Protein AF-A0A662N2M9-F1 (afdb_monomer_lite)

Radius of gyration: 25.88 Å; chains: 1; bounding box: 77×41×54 Å

Secondary structure (DSSP, 8-state):
-------S---EEEEHHHHT-S-HHHHHHHHTT---PPPHHHHHHHHHHHHHHTSTT-TTPEEEEEEEEE-SS-BTTB-EEEEEEEEEEEGGGTEEEEEESSSS--HHHHHHHHHHHHHHHHHHTS-EEEEEEETTSS-EEEEEE-HHHHHHHIIIIIHHHHHHHHHHHHS-GGGS-----TTTGGG-TTHHHHHHSTT-TTGGGTT--HHHHHHHHHHHHHHHHHHHHHHHHHHHHH--EEETTEEEEEEEEEEEEE-HHHHHHHHHSTTGGGGGS--HHHHHHHHHH-GGGGGGEEEEEEEEEEEEE---

pLDDT: mean 81.54, std 13.85, range [27.81, 98.62]

Structure (mmCIF, N/CA/C/O backbone):
data_AF-A0A662N2M9-F1
#
_entry.id   AF-A0A662N2M9-F1
#
loop_
_atom_site.group_PDB
_atom_site.id
_atom_site.type_symbol
_atom_site.label_atom_id
_atom_site.label_alt_id
_atom_site.label_comp_id
_atom_site.label_asym_id
_atom_site.label_entity_id
_atom_site.label_seq_id
_atom_site.pdbx_PDB_ins_code
_atom_site.Cartn_x
_atom_site.Cartn_y
_atom_site.Cartn_z
_atom_site.occupancy
_atom_site.B_iso_or_equiv
_atom_site.auth_seq_id
_atom_site.auth_comp_id
_atom_site.auth_asym_id
_atom_site.auth_atom_id
_atom_site.pdbx_PDB_model_num
ATOM 1 N N . MET A 1 1 ? -27.120 -5.830 -29.879 1.00 31.03 1 MET A N 1
ATOM 2 C CA . MET A 1 1 ? -27.957 -5.157 -28.867 1.00 31.03 1 MET A CA 1
ATOM 3 C C . MET A 1 1 ? -27.002 -4.408 -27.972 1.00 31.03 1 MET A C 1
ATOM 5 O O . MET A 1 1 ? -26.398 -5.004 -27.091 1.00 31.03 1 MET A O 1
ATOM 9 N N . ASP A 1 2 ? -26.786 -3.144 -28.312 1.00 27.81 2 ASP A N 1
ATOM 10 C CA . ASP A 1 2 ? -25.897 -2.242 -27.594 1.00 27.81 2 ASP A CA 1
ATOM 11 C C . ASP A 1 2 ? -26.565 -1.836 -26.283 1.00 27.81 2 ASP A C 1
ATOM 13 O O . ASP A 1 2 ? -27.570 -1.124 -26.278 1.00 27.81 2 ASP A O 1
ATOM 17 N N . ILE A 1 3 ? -26.031 -2.320 -25.163 1.00 28.75 3 ILE A N 1
ATOM 18 C CA . ILE A 1 3 ? -26.408 -1.818 -23.844 1.00 28.75 3 ILE A CA 1
ATOM 19 C C . ILE A 1 3 ? -25.558 -0.573 -23.602 1.00 28.75 3 ILE A C 1
ATOM 21 O O . ILE A 1 3 ? -24.451 -0.624 -23.072 1.00 28.75 3 ILE A O 1
ATOM 25 N N . LEU A 1 4 ? -26.095 0.562 -24.047 1.00 31.62 4 LEU A N 1
ATOM 26 C CA . LEU A 1 4 ? -25.722 1.883 -23.562 1.00 31.62 4 LEU A CA 1
ATOM 27 C C . LEU A 1 4 ? -26.049 1.934 -22.065 1.00 31.62 4 LEU A C 1
ATOM 29 O O . LEU A 1 4 ? -27.192 2.172 -21.679 1.00 31.62 4 LEU A O 1
ATOM 33 N N . HIS A 1 5 ? -25.058 1.683 -21.211 1.00 33.34 5 HIS A N 1
ATOM 34 C CA . HIS A 1 5 ? -25.186 2.006 -19.796 1.00 33.34 5 HIS A CA 1
ATOM 35 C C . HIS A 1 5 ? -25.191 3.526 -19.641 1.00 33.34 5 HIS A C 1
ATOM 37 O O . HIS A 1 5 ? -24.177 4.196 -19.833 1.00 33.34 5 HIS A O 1
ATOM 43 N N . SER A 1 6 ? -26.371 4.055 -19.316 1.00 31.53 6 SER A N 1
ATOM 44 C CA . SER A 1 6 ? -26.561 5.415 -18.837 1.00 31.53 6 SER A CA 1
ATOM 45 C C . SER A 1 6 ? -25.599 5.705 -17.687 1.00 31.53 6 SER A C 1
ATOM 47 O O . SER A 1 6 ? -25.604 5.012 -16.670 1.00 31.53 6 SER A O 1
ATOM 49 N N . ILE A 1 7 ? -24.800 6.753 -17.849 1.00 40.97 7 ILE A N 1
ATOM 50 C CA . ILE A 1 7 ? -24.031 7.384 -16.780 1.00 40.97 7 ILE A CA 1
ATOM 51 C C . ILE A 1 7 ? -25.044 8.197 -15.959 1.00 40.97 7 ILE A C 1
ATOM 53 O O . ILE A 1 7 ? -25.321 9.351 -16.272 1.00 40.97 7 ILE A O 1
ATOM 57 N N . GLY A 1 8 ? -25.683 7.548 -14.990 1.00 35.34 8 GLY A N 1
ATOM 58 C CA . GLY A 1 8 ? -26.557 8.162 -13.992 1.00 35.34 8 GLY A CA 1
ATOM 59 C C . GLY A 1 8 ? -26.282 7.503 -12.643 1.00 35.34 8 GLY A C 1
ATOM 60 O O . GLY A 1 8 ? -26.254 6.276 -12.582 1.00 35.34 8 GLY A O 1
ATOM 61 N N . ASP A 1 9 ? -25.999 8.322 -11.626 1.00 45.25 9 ASP A N 1
ATOM 62 C CA . ASP A 1 9 ? -25.797 7.987 -10.207 1.00 45.25 9 ASP A CA 1
ATOM 63 C C . ASP A 1 9 ? -25.083 6.650 -9.940 1.00 45.25 9 ASP A C 1
ATOM 65 O O . ASP A 1 9 ? -25.661 5.677 -9.447 1.00 45.25 9 ASP A O 1
ATOM 69 N N . ARG A 1 10 ? -23.791 6.577 -10.283 1.00 67.06 10 ARG A N 1
ATOM 70 C CA . ARG A 1 10 ? -22.991 5.362 -10.104 1.00 67.06 10 ARG A CA 1
ATOM 71 C C . ARG A 1 10 ? -22.375 5.350 -8.703 1.00 67.06 10 ARG A C 1
ATOM 73 O O . ARG A 1 10 ? -21.267 5.817 -8.483 1.00 67.06 10 ARG A O 1
ATOM 80 N N . MET A 1 11 ? -23.081 4.782 -7.728 1.00 79.44 11 MET A N 1
ATOM 81 C CA . MET A 1 11 ? -22.495 4.565 -6.401 1.00 79.44 11 MET A CA 1
ATOM 82 C C . MET A 1 11 ? -21.285 3.621 -6.501 1.00 79.44 11 MET A C 1
ATOM 84 O O . MET A 1 11 ? -21.411 2.474 -6.935 1.00 79.44 11 MET A O 1
ATOM 88 N N . ILE A 1 12 ? -20.107 4.086 -6.082 1.00 86.75 12 ILE A N 1
ATOM 89 C CA . ILE A 1 12 ? -18.875 3.290 -6.064 1.00 86.75 12 ILE A CA 1
ATOM 90 C C . ILE A 1 12 ? -18.664 2.738 -4.663 1.00 86.75 12 ILE A C 1
ATOM 92 O O . ILE A 1 12 ? -18.392 3.480 -3.720 1.00 86.75 12 ILE A O 1
ATOM 96 N N . LYS A 1 13 ? -18.748 1.413 -4.550 1.00 88.94 13 LYS A N 1
ATOM 97 C CA . LYS A 1 13 ? -18.460 0.663 -3.329 1.00 88.94 13 LYS A CA 1
ATOM 98 C C . LYS A 1 13 ? -17.003 0.199 -3.355 1.00 88.94 13 LYS A C 1
ATOM 100 O O . LYS A 1 13 ? -16.607 -0.486 -4.296 1.00 88.94 13 LYS A O 1
ATOM 105 N N . THR A 1 14 ? -16.196 0.586 -2.366 1.00 89.56 14 THR A N 1
ATOM 106 C CA . THR A 1 14 ? -14.777 0.187 -2.311 1.00 89.56 14 THR A CA 1
ATOM 107 C C . THR A 1 14 ? -14.231 0.077 -0.889 1.00 89.56 14 THR A C 1
ATOM 109 O O . THR A 1 14 ? -14.660 0.810 0.004 1.00 89.56 14 THR A O 1
ATOM 112 N N . SER A 1 15 ? -13.264 -0.817 -0.677 1.00 90.19 15 SER A N 1
ATOM 113 C CA . SER A 1 15 ? -12.562 -0.996 0.597 1.00 90.19 15 SER A CA 1
ATOM 114 C C . SER A 1 15 ? -11.119 -0.488 0.586 1.00 90.19 15 SER A C 1
ATOM 116 O O . SER A 1 15 ? -10.528 -0.239 -0.466 1.00 90.19 15 SER A O 1
ATOM 118 N N . TYR A 1 16 ? -10.526 -0.337 1.778 1.00 88.94 16 TYR A N 1
ATOM 119 C CA . TYR A 1 16 ? -9.162 0.181 1.939 1.00 88.94 16 TYR A CA 1
ATOM 120 C C . TYR A 1 16 ? -8.131 -0.553 1.081 1.00 88.94 16 TYR A C 1
ATOM 122 O O . TYR A 1 16 ? -7.330 0.077 0.393 1.00 88.94 16 TYR A O 1
ATOM 130 N N . THR A 1 17 ? -8.145 -1.883 1.112 1.00 83.44 17 THR A N 1
ATOM 131 C CA . THR A 1 17 ? -7.178 -2.731 0.401 1.00 83.44 17 THR A CA 1
ATOM 132 C C . THR A 1 17 ? -7.350 -2.666 -1.115 1.00 83.44 17 THR A C 1
ATOM 134 O O . THR A 1 17 ? -6.382 -2.866 -1.850 1.00 83.44 17 THR A O 1
ATOM 137 N N . GLU A 1 18 ? -8.553 -2.338 -1.586 1.00 85.75 18 GLU A N 1
ATOM 138 C CA . GLU A 1 18 ? -8.852 -2.146 -2.999 1.00 85.75 18 GLU A CA 1
ATOM 139 C C . GLU A 1 18 ? -8.296 -0.811 -3.474 1.00 85.75 18 GLU A C 1
ATOM 141 O O . GLU A 1 18 ? -7.307 -0.805 -4.202 1.00 85.75 18 GLU A O 1
ATOM 146 N N . PHE A 1 19 ? -8.839 0.326 -3.017 1.00 88.00 19 PHE A N 1
ATOM 147 C CA . PHE A 1 19 ? -8.495 1.632 -3.594 1.00 88.00 19 PHE A CA 1
ATOM 148 C C . PHE A 1 19 ? -7.046 2.069 -3.328 1.00 88.00 19 PHE A C 1
ATOM 150 O O . PHE A 1 19 ? -6.551 2.994 -3.981 1.00 88.00 19 PHE A O 1
ATOM 157 N N . THR A 1 20 ? -6.350 1.432 -2.380 1.00 86.88 20 THR A N 1
ATOM 158 C CA . THR A 1 20 ? -4.926 1.693 -2.116 1.00 86.88 20 THR A CA 1
ATOM 159 C C . THR A 1 20 ? -3.972 0.837 -2.949 1.00 86.88 20 THR A C 1
ATOM 161 O O . THR A 1 20 ? -2.766 1.091 -2.909 1.00 86.88 20 THR A O 1
ATOM 164 N N . SER A 1 21 ? -4.472 -0.118 -3.746 1.00 83.19 21 SER A N 1
ATOM 165 C CA . SER A 1 21 ? -3.627 -0.939 -4.619 1.00 83.19 21 SER A CA 1
ATOM 166 C C . SER A 1 21 ? -2.815 -0.075 -5.585 1.00 83.19 21 SER A C 1
ATOM 168 O O . SER A 1 21 ? -3.331 0.839 -6.234 1.00 83.19 21 SER A O 1
ATOM 170 N N . ILE A 1 22 ? -1.517 -0.352 -5.687 1.00 80.75 22 ILE A N 1
ATOM 171 C CA . ILE A 1 22 ? -0.561 0.409 -6.502 1.00 80.75 22 ILE A CA 1
ATOM 172 C C . ILE A 1 22 ? -0.714 0.060 -7.990 1.00 80.75 22 ILE A C 1
ATOM 174 O O . ILE A 1 22 ? -0.539 0.924 -8.853 1.00 80.75 22 ILE A O 1
ATOM 178 N N . CYS A 1 23 ? -1.086 -1.178 -8.312 1.00 82.19 23 CYS A N 1
ATOM 179 C CA . CYS A 1 23 ? -1.308 -1.618 -9.682 1.00 82.19 23 CYS A CA 1
ATOM 180 C C . CYS A 1 23 ? -2.671 -1.138 -10.218 1.00 82.19 23 CYS A C 1
ATOM 182 O O . CYS A 1 23 ? -3.726 -1.553 -9.745 1.00 82.19 23 CYS A O 1
ATOM 184 N N . GLU A 1 24 ? -2.659 -0.295 -11.255 1.00 84.75 24 GLU A N 1
ATOM 185 C CA . GLU A 1 24 ? -3.885 0.219 -11.895 1.00 84.75 24 GLU A CA 1
ATOM 186 C C . GLU A 1 24 ? -4.728 -0.894 -12.537 1.00 84.75 24 GLU A C 1
ATOM 188 O O . GLU A 1 24 ? -5.953 -0.856 -12.474 1.00 84.75 24 GLU A O 1
ATOM 193 N N . ARG A 1 25 ? -4.090 -1.939 -13.080 1.00 82.19 25 ARG A N 1
ATOM 194 C CA . ARG A 1 25 ? -4.805 -3.117 -13.596 1.00 82.19 25 ARG A CA 1
ATOM 195 C C . ARG A 1 25 ? -5.510 -3.895 -12.492 1.00 82.19 25 ARG A C 1
ATOM 197 O O . ARG A 1 25 ? -6.674 -4.243 -12.644 1.00 82.19 25 ARG A O 1
ATOM 204 N N . LYS A 1 26 ? -4.829 -4.124 -11.363 1.00 82.81 26 LYS A N 1
ATOM 205 C CA . LYS A 1 26 ? -5.429 -4.787 -10.198 1.00 82.81 26 LYS A CA 1
ATOM 206 C C . LYS A 1 26 ? -6.634 -3.997 -9.686 1.00 82.81 26 LYS A C 1
ATOM 208 O O . LYS A 1 26 ? -7.685 -4.596 -9.490 1.00 82.81 26 LYS A O 1
ATOM 213 N N . LEU A 1 27 ? -6.499 -2.673 -9.550 1.00 84.50 27 LEU A N 1
ATOM 214 C CA . LEU A 1 27 ? -7.608 -1.781 -9.192 1.00 84.50 27 LEU A CA 1
ATOM 215 C C . LEU A 1 27 ? -8.817 -1.971 -10.106 1.00 84.50 27 LEU A C 1
ATOM 217 O O . LEU A 1 27 ? -9.931 -2.156 -9.627 1.00 84.50 27 LEU A O 1
ATOM 221 N N . ARG A 1 28 ? -8.594 -1.942 -11.422 1.00 83.50 28 ARG A N 1
ATOM 222 C CA . ARG A 1 28 ? -9.674 -2.104 -12.391 1.00 83.50 28 ARG A CA 1
ATOM 223 C C . ARG A 1 28 ? -10.332 -3.474 -12.293 1.00 83.50 28 ARG A C 1
ATOM 225 O O . ARG A 1 28 ? -11.548 -3.539 -12.168 1.00 83.50 28 ARG A O 1
ATOM 232 N N . TYR A 1 29 ? -9.554 -4.556 -12.296 1.00 80.06 29 TYR A N 1
ATOM 233 C CA . TYR A 1 29 ? -10.130 -5.898 -12.243 1.00 80.06 29 TYR A CA 1
ATOM 234 C C . TYR A 1 29 ? -10.968 -6.136 -10.997 1.00 80.06 29 TYR A C 1
ATOM 236 O O . TYR A 1 29 ? -12.018 -6.754 -11.112 1.00 80.06 29 TYR A O 1
ATOM 244 N N . ILE A 1 30 ? -10.526 -5.657 -9.832 1.00 79.69 30 ILE A N 1
ATOM 245 C CA . ILE A 1 30 ? -11.290 -5.777 -8.584 1.00 79.69 30 ILE A CA 1
ATOM 246 C C . ILE A 1 30 ? -12.688 -5.161 -8.756 1.00 79.69 30 ILE A C 1
ATOM 248 O O . ILE A 1 30 ? -13.685 -5.774 -8.389 1.00 79.69 30 ILE A O 1
ATOM 252 N N . HIS A 1 31 ? -12.774 -3.988 -9.382 1.00 78.44 31 HIS A N 1
ATOM 253 C CA . HIS A 1 31 ? -14.033 -3.260 -9.551 1.00 78.44 31 HIS A CA 1
ATOM 254 C C . HIS A 1 31 ? -14.864 -3.671 -10.776 1.00 78.44 31 HIS A C 1
ATOM 256 O O . HIS A 1 31 ? -16.045 -3.342 -10.843 1.00 78.44 31 HIS A O 1
ATOM 262 N N . GLU A 1 32 ? -14.295 -4.424 -11.717 1.00 75.62 32 GLU A N 1
ATOM 263 C CA . GLU A 1 32 ? -15.010 -5.022 -12.855 1.00 75.62 32 GLU A CA 1
ATOM 264 C C . GLU A 1 32 ? -15.498 -6.458 -12.572 1.00 75.62 32 GLU A C 1
ATOM 266 O O . GLU A 1 32 ? -15.846 -7.194 -13.493 1.00 75.62 32 GLU A O 1
ATOM 271 N N . GLY A 1 33 ? -15.540 -6.873 -11.299 1.00 63.50 33 GLY A N 1
ATOM 272 C CA . GLY A 1 33 ? -16.037 -8.194 -10.889 1.00 63.50 33 GLY A CA 1
ATOM 273 C C . GLY A 1 33 ? -14.982 -9.303 -10.929 1.00 63.50 33 GLY A C 1
ATOM 274 O O . GLY A 1 33 ? -15.313 -10.478 -11.082 1.00 63.50 33 GLY A O 1
ATOM 275 N N . GLY A 1 34 ? -13.700 -8.948 -10.824 1.00 55.09 34 GLY A N 1
ATOM 276 C CA . GLY A 1 34 ? -12.599 -9.899 -10.738 1.00 55.09 34 GLY A CA 1
ATOM 277 C C . GLY A 1 34 ? -12.685 -10.759 -9.478 1.00 55.09 34 GLY A C 1
ATOM 278 O O . GLY A 1 34 ? -12.758 -10.242 -8.367 1.00 55.09 34 GLY A O 1
ATOM 279 N N . LEU A 1 35 ? -12.639 -12.079 -9.670 1.00 50.44 35 LEU A N 1
ATOM 280 C CA . LEU A 1 35 ? -12.542 -13.082 -8.610 1.00 50.44 35 LEU A CA 1
ATOM 281 C C . LEU A 1 35 ? -11.386 -12.769 -7.648 1.00 50.44 35 LEU A C 1
ATOM 283 O O . LEU A 1 35 ? -10.226 -12.680 -8.057 1.00 50.44 35 LEU A O 1
ATOM 287 N N . THR A 1 36 ? -11.689 -12.680 -6.357 1.00 52.34 36 THR A N 1
ATOM 288 C CA . THR A 1 36 ? -10.702 -12.816 -5.285 1.00 52.34 36 THR A CA 1
ATOM 289 C C . THR A 1 36 ? -10.281 -14.281 -5.207 1.00 52.34 36 THR A C 1
ATOM 291 O O . THR A 1 36 ? -10.959 -15.108 -4.609 1.00 52.34 36 THR A O 1
ATOM 294 N N . ILE A 1 37 ? -9.169 -14.627 -5.857 1.00 48.94 37 ILE A N 1
ATOM 295 C CA . ILE A 1 37 ? -8.541 -15.941 -5.685 1.00 48.94 37 ILE A CA 1
ATOM 296 C C . ILE A 1 37 ? -7.662 -15.872 -4.431 1.00 48.94 37 ILE A C 1
ATOM 298 O O . ILE A 1 37 ? -6.798 -15.002 -4.328 1.00 48.94 37 ILE A O 1
ATOM 302 N N . SER A 1 38 ? -7.879 -16.769 -3.472 1.00 51.50 38 SER A N 1
ATOM 303 C CA . SER A 1 38 ? -7.024 -16.884 -2.286 1.00 51.50 38 SER A CA 1
ATOM 304 C C . SER A 1 38 ? -5.747 -17.648 -2.636 1.00 51.50 38 SER A C 1
ATOM 306 O O . SER A 1 38 ? -5.813 -18.738 -3.200 1.00 51.50 38 SER A O 1
ATOM 308 N N . THR A 1 39 ? -4.578 -17.101 -2.299 1.00 57.38 39 THR A N 1
ATOM 309 C CA . THR A 1 39 ? -3.311 -17.851 -2.356 1.00 57.38 39 THR A CA 1
ATOM 310 C C . THR A 1 39 ? -3.160 -18.741 -1.114 1.00 57.38 39 THR A C 1
ATOM 312 O O . THR A 1 39 ? -3.806 -18.489 -0.099 1.00 57.38 39 THR A O 1
ATOM 315 N N . GLU A 1 40 ? -2.287 -19.755 -1.134 1.00 57.47 40 GLU A N 1
ATOM 316 C CA . GLU A 1 40 ? -2.026 -20.598 0.054 1.00 57.47 40 GLU A CA 1
ATOM 317 C C . GLU A 1 40 ? -1.613 -19.766 1.282 1.00 57.47 40 GLU A C 1
ATOM 319 O O . GLU A 1 40 ? -2.132 -19.961 2.377 1.00 57.47 40 GLU A O 1
ATOM 324 N N . ALA A 1 41 ? -0.775 -18.742 1.088 1.00 57.16 41 ALA A N 1
ATOM 325 C CA . ALA A 1 41 ? -0.399 -17.813 2.154 1.00 57.16 41 ALA A CA 1
ATOM 326 C C . ALA A 1 41 ? -1.593 -17.005 2.708 1.00 57.16 41 ALA A C 1
ATOM 328 O O . ALA A 1 41 ? -1.590 -16.631 3.882 1.00 57.16 41 ALA A O 1
ATOM 329 N N . MET A 1 42 ? -2.615 -16.728 1.886 1.00 64.06 42 MET A N 1
ATOM 330 C CA . MET A 1 42 ? -3.861 -16.110 2.355 1.00 64.06 42 MET A CA 1
ATOM 331 C C . MET A 1 42 ? -4.690 -17.092 3.184 1.00 64.06 42 MET A C 1
ATOM 333 O O . MET A 1 42 ? -5.249 -16.677 4.193 1.00 64.06 42 MET A O 1
ATOM 337 N N . LEU A 1 43 ? -4.732 -18.378 2.816 1.00 67.25 43 LEU A N 1
ATOM 338 C CA . LEU A 1 43 ? -5.432 -19.415 3.586 1.00 67.25 43 LEU A CA 1
ATOM 339 C C . LEU A 1 43 ? -4.805 -19.613 4.976 1.00 67.25 43 LEU A C 1
ATOM 341 O O . LEU A 1 43 ? -5.528 -19.622 5.971 1.00 67.25 43 LEU A O 1
ATOM 345 N N . ASP A 1 44 ? -3.472 -19.657 5.064 1.00 67.06 44 ASP A N 1
ATOM 346 C CA . ASP A 1 44 ? -2.747 -19.680 6.346 1.00 67.06 44 ASP A CA 1
ATOM 347 C C . ASP A 1 44 ? -3.030 -18.430 7.195 1.00 67.06 44 ASP A C 1
ATOM 349 O O . ASP A 1 44 ? -3.121 -18.492 8.422 1.00 67.06 44 ASP A O 1
ATOM 353 N N . GLY A 1 45 ? -3.148 -17.268 6.545 1.00 68.31 45 GLY A N 1
ATOM 354 C CA . GLY A 1 45 ? -3.585 -16.019 7.168 1.00 68.31 45 GLY A CA 1
ATOM 355 C C . GLY A 1 45 ? -4.978 -16.129 7.777 1.00 68.31 45 GLY A C 1
ATOM 356 O O . GLY A 1 45 ? -5.143 -15.825 8.954 1.00 68.31 45 GLY A O 1
ATOM 357 N N . ILE A 1 46 ? -5.946 -16.610 6.994 1.00 74.19 46 ILE A N 1
ATOM 358 C CA . ILE A 1 46 ? -7.348 -16.754 7.404 1.00 74.19 46 ILE A CA 1
ATOM 359 C C . ILE A 1 46 ? -7.467 -17.677 8.619 1.00 74.19 46 ILE A C 1
ATOM 361 O O . ILE A 1 46 ? -8.119 -17.312 9.591 1.00 74.19 46 ILE A O 1
ATOM 365 N N . LEU A 1 47 ? -6.788 -18.828 8.614 1.00 73.00 47 LEU A N 1
ATOM 366 C CA . LEU A 1 47 ? -6.815 -19.755 9.751 1.00 73.00 47 LEU A CA 1
ATOM 367 C C . LEU A 1 47 ? -6.238 -19.126 11.027 1.00 73.00 47 LEU A C 1
ATOM 369 O O . LEU A 1 47 ? -6.826 -19.255 12.099 1.00 73.00 47 LEU A O 1
ATOM 373 N N . ALA A 1 48 ? -5.109 -18.419 10.920 1.00 74.00 48 ALA A N 1
ATOM 374 C CA . ALA A 1 48 ? -4.507 -17.735 12.063 1.00 74.00 48 ALA A CA 1
ATOM 375 C C . ALA A 1 48 ? -5.407 -16.610 12.607 1.00 74.00 48 ALA A C 1
ATOM 377 O O . ALA A 1 48 ? -5.513 -16.455 13.823 1.00 74.00 48 ALA A O 1
ATOM 378 N N . HIS A 1 49 ? -6.067 -15.855 11.722 1.00 82.69 49 HIS A N 1
ATOM 379 C CA . HIS A 1 49 ? -7.034 -14.825 12.106 1.00 82.69 49 HIS A CA 1
ATOM 380 C C . HIS A 1 49 ? -8.220 -15.447 12.842 1.00 82.69 49 HIS A C 1
ATOM 382 O O . HIS A 1 49 ? -8.478 -15.057 13.976 1.00 82.69 49 HIS A O 1
ATOM 388 N N . GLN A 1 50 ? -8.855 -16.473 12.268 1.00 82.56 50 GLN A N 1
ATOM 389 C CA . GLN A 1 50 ? -10.004 -17.145 12.878 1.00 82.56 50 GLN A CA 1
ATOM 390 C C . GLN A 1 50 ? -9.672 -17.691 14.273 1.00 82.56 50 GLN A C 1
ATOM 392 O O . GLN A 1 50 ? -10.402 -17.434 15.227 1.00 82.56 50 GLN A O 1
ATOM 397 N N . LEU A 1 51 ? -8.541 -18.385 14.434 1.00 81.00 51 LEU A N 1
ATOM 398 C CA . LEU A 1 51 ? -8.129 -18.906 15.743 1.00 81.00 51 LEU A CA 1
ATOM 399 C C . LEU A 1 51 ? -7.981 -17.802 16.798 1.00 81.00 51 LEU A C 1
ATOM 401 O O . LEU A 1 51 ? -8.313 -18.013 17.962 1.00 81.00 51 LEU A O 1
ATOM 405 N N . HIS A 1 52 ? -7.479 -16.633 16.404 1.00 83.88 52 HIS A N 1
ATOM 406 C CA . HIS A 1 52 ? -7.249 -15.525 17.323 1.00 83.88 52 HIS A CA 1
ATOM 407 C C . HIS A 1 52 ? -8.527 -14.711 17.592 1.00 83.88 52 HIS A C 1
ATOM 409 O O . HIS A 1 52 ? -8.766 -14.294 18.726 1.00 83.88 52 HIS A O 1
ATOM 415 N N . GLN A 1 53 ? -9.349 -14.487 16.568 1.00 84.69 53 GLN A N 1
ATOM 416 C CA . GLN A 1 53 ? -10.619 -13.764 16.647 1.00 84.69 53 GLN A CA 1
ATOM 417 C C . GLN A 1 53 ? -11.622 -14.470 17.560 1.00 84.69 53 GLN A C 1
ATOM 419 O O . GLN A 1 53 ? -12.235 -13.831 18.405 1.00 84.69 53 GLN A O 1
ATOM 424 N N . TYR A 1 54 ? -11.738 -15.793 17.437 1.00 80.06 54 TYR A N 1
ATOM 425 C CA . TYR A 1 54 ? -12.670 -16.605 18.224 1.00 80.06 54 TYR A CA 1
ATOM 426 C C . TYR A 1 54 ? -12.045 -17.157 19.518 1.00 80.06 54 TYR A C 1
ATOM 428 O O . TYR A 1 54 ? -12.526 -18.145 20.071 1.00 80.06 54 TYR A O 1
ATOM 436 N N . SER A 1 55 ? -10.958 -16.543 19.994 1.00 80.88 55 SER A N 1
ATOM 437 C CA . SER A 1 55 ? -10.361 -16.865 21.293 1.00 80.88 55 SER A CA 1
ATOM 438 C C . SER A 1 55 ? -11.067 -16.133 22.440 1.00 80.88 55 SER A C 1
ATOM 440 O O . SER A 1 55 ? -11.710 -15.104 22.238 1.00 80.88 55 SER A O 1
ATOM 442 N N . ASP A 1 56 ? -10.864 -16.600 23.675 1.00 81.31 56 ASP A N 1
ATOM 443 C CA . ASP A 1 56 ? -11.408 -15.961 24.888 1.00 81.31 56 ASP A CA 1
ATOM 444 C C . ASP A 1 56 ? -10.795 -14.573 25.191 1.00 81.31 56 ASP A C 1
ATOM 446 O O . ASP A 1 56 ? -11.129 -13.949 26.197 1.00 81.31 56 ASP A O 1
ATOM 450 N N . LEU A 1 57 ? -9.884 -14.074 24.345 1.00 82.44 57 LEU A N 1
ATOM 451 C CA . LEU A 1 57 ? -9.224 -12.776 24.517 1.00 82.44 57 LEU A CA 1
ATOM 452 C C . LEU A 1 57 ? -10.154 -11.581 24.266 1.00 82.44 57 LEU A C 1
ATOM 454 O O . LEU A 1 57 ? -9.829 -10.474 24.693 1.00 82.44 57 LEU A O 1
ATOM 458 N N . TYR A 1 58 ? -11.284 -11.790 23.582 1.00 85.50 58 TYR A N 1
ATOM 459 C CA . TYR A 1 58 ? -12.197 -10.723 23.154 1.00 85.50 58 TYR A CA 1
ATOM 460 C C . TYR A 1 58 ? -13.666 -11.049 23.457 1.00 85.50 58 TYR A C 1
ATOM 462 O O . TYR A 1 58 ? -14.493 -11.095 22.547 1.00 85.50 58 TYR A O 1
ATOM 470 N N . PRO A 1 59 ? -14.019 -11.285 24.732 1.00 81.12 59 PRO A N 1
ATOM 471 C CA . PRO A 1 59 ? -15.348 -11.769 25.108 1.00 81.12 59 PRO A CA 1
ATOM 472 C C . PRO A 1 59 ? -16.473 -10.756 24.835 1.00 81.12 59 PRO A C 1
ATOM 474 O O . PRO A 1 59 ? -17.644 -11.126 24.817 1.00 81.12 59 PRO A O 1
ATOM 477 N N . ASP A 1 60 ? -16.126 -9.482 24.657 1.00 86.81 60 ASP A N 1
ATOM 478 C CA . ASP A 1 60 ? -17.033 -8.350 24.471 1.00 86.81 60 ASP A CA 1
ATOM 479 C C . ASP A 1 60 ? -16.954 -7.721 23.070 1.00 86.81 60 ASP A C 1
ATOM 481 O O . ASP A 1 60 ? -17.589 -6.693 22.822 1.00 86.81 60 ASP A O 1
ATOM 485 N N . ALA A 1 61 ? -16.169 -8.305 22.162 1.00 91.06 61 ALA A N 1
ATOM 486 C CA . ALA A 1 61 ? -15.934 -7.741 20.841 1.00 91.06 61 ALA A CA 1
ATOM 487 C C . ALA A 1 61 ? -16.913 -8.259 19.785 1.00 91.06 61 ALA A C 1
ATOM 489 O O . ALA A 1 61 ? -17.334 -9.415 19.796 1.00 91.06 61 ALA A O 1
ATOM 490 N N . GLU A 1 62 ? -17.190 -7.412 18.799 1.00 93.19 62 GLU A N 1
ATOM 491 C CA . GLU A 1 62 ? -17.749 -7.846 17.526 1.00 93.19 62 GLU A CA 1
ATOM 492 C C . GLU A 1 62 ? -16.606 -8.299 16.614 1.00 93.19 62 GLU A C 1
ATOM 494 O O . GLU A 1 62 ? -15.690 -7.533 16.304 1.00 93.19 62 GLU A O 1
ATOM 499 N N . ILE A 1 63 ? -16.642 -9.571 16.230 1.00 92.69 63 ILE A N 1
ATOM 500 C CA . ILE A 1 63 ? -15.662 -10.202 15.349 1.00 92.69 63 ILE A CA 1
ATOM 501 C C . ILE A 1 63 ? -16.114 -10.037 13.905 1.00 92.69 63 ILE A C 1
ATOM 503 O O . ILE A 1 63 ? -17.284 -10.270 13.607 1.00 92.69 63 ILE A O 1
ATOM 507 N N . GLU A 1 64 ? -15.182 -9.667 13.023 1.00 89.25 64 GLU A N 1
ATOM 508 C CA . GLU A 1 64 ? -15.474 -9.424 11.607 1.00 89.25 64 GLU A CA 1
ATOM 509 C C . GLU A 1 64 ? -16.632 -8.415 11.435 1.00 89.25 64 GLU A C 1
ATOM 511 O O . GLU A 1 64 ? -17.587 -8.674 10.708 1.00 89.25 64 GLU A O 1
ATOM 516 N N . ASP A 1 65 ? -16.575 -7.263 12.121 1.00 93.44 65 ASP A N 1
ATOM 517 C CA . ASP A 1 65 ? -17.646 -6.253 12.080 1.00 93.44 65 ASP A CA 1
ATOM 518 C C . ASP A 1 65 ? -17.661 -5.530 10.718 1.00 93.44 65 ASP A C 1
ATOM 520 O O . ASP A 1 65 ? -16.704 -4.809 10.385 1.00 93.44 65 ASP A O 1
ATOM 524 N N . PRO A 1 66 ? -18.713 -5.702 9.894 1.00 94.56 66 PRO A N 1
ATOM 525 C CA . PRO A 1 66 ? -18.812 -5.019 8.621 1.00 94.56 66 PRO A CA 1
ATOM 526 C C . PRO A 1 66 ? -19.234 -3.562 8.816 1.00 94.56 66 PRO A C 1
ATOM 528 O O . PRO A 1 66 ? -20.138 -3.230 9.584 1.00 94.56 66 PRO A O 1
ATOM 531 N N . PHE A 1 67 ? -18.666 -2.665 8.016 1.00 93.62 67 PHE A N 1
ATOM 532 C CA . PHE A 1 67 ? -19.148 -1.290 7.948 1.00 93.62 67 PHE A CA 1
ATOM 533 C C . PHE A 1 67 ? -19.393 -0.828 6.519 1.00 93.62 67 PHE A C 1
ATOM 535 O O . PHE A 1 67 ? -18.704 -1.211 5.574 1.00 93.62 67 PHE A O 1
ATOM 542 N N . GLU A 1 68 ? -20.349 0.089 6.408 1.00 95.25 68 GLU A N 1
ATOM 543 C CA . GLU A 1 68 ? -20.551 0.942 5.249 1.00 95.25 68 GLU A CA 1
ATOM 544 C C . GLU A 1 68 ? -20.549 2.396 5.722 1.00 95.25 68 GLU A C 1
ATOM 546 O O . GLU A 1 68 ? -21.194 2.743 6.716 1.00 95.25 68 GLU A O 1
ATOM 551 N N . PHE A 1 69 ? -19.778 3.242 5.048 1.00 95.44 69 PHE A N 1
ATOM 552 C CA . PHE A 1 69 ? -19.600 4.635 5.424 1.00 95.44 69 PHE A CA 1
ATOM 553 C C . PHE A 1 69 ? -19.583 5.532 4.181 1.00 95.44 69 PHE A C 1
ATOM 555 O O . PHE A 1 69 ? -18.645 5.452 3.379 1.00 95.44 69 PHE A O 1
ATOM 562 N N . PRO A 1 70 ? -20.599 6.394 3.995 1.00 94.56 70 PRO A N 1
ATOM 563 C CA . PRO A 1 70 ? -20.605 7.367 2.910 1.00 94.56 70 PRO A CA 1
ATOM 564 C C . PRO A 1 70 ? -19.415 8.313 3.050 1.00 94.56 70 PRO A C 1
ATOM 566 O O . PRO A 1 70 ? -19.201 8.907 4.110 1.00 94.56 70 PRO A O 1
ATOM 569 N N . PHE A 1 71 ? -18.618 8.462 1.992 1.00 94.38 71 PHE A N 1
ATOM 570 C CA . PHE A 1 71 ? -17.467 9.350 2.045 1.00 94.38 71 PHE A CA 1
ATOM 571 C C . PHE A 1 71 ? -17.945 10.805 2.236 1.00 94.38 71 PHE A C 1
ATOM 573 O O . PHE A 1 71 ? -18.758 11.289 1.450 1.00 94.38 71 PHE A O 1
ATOM 580 N N . PRO A 1 72 ? -17.453 11.536 3.256 1.00 87.94 72 PRO A N 1
ATOM 581 C CA . PRO A 1 72 ? -18.067 12.789 3.705 1.00 87.94 72 PRO A CA 1
ATOM 582 C C . PRO A 1 72 ? -17.804 13.972 2.765 1.00 87.94 72 PRO A C 1
ATOM 584 O O . PRO A 1 72 ? -18.312 15.069 2.985 1.00 87.94 72 PRO A O 1
ATOM 587 N N . GLU A 1 73 ? -16.987 13.783 1.728 1.00 86.06 73 GLU A N 1
ATOM 588 C CA . GLU A 1 73 ? -16.689 14.811 0.742 1.00 86.06 73 GLU A CA 1
ATOM 589 C C . GLU A 1 73 ? -17.071 14.368 -0.665 1.00 86.06 73 GLU A C 1
ATOM 591 O O . GLU A 1 73 ? -16.818 13.240 -1.070 1.00 86.06 73 GLU A O 1
ATOM 596 N N . LYS A 1 74 ? -17.537 15.314 -1.480 1.00 85.06 74 LYS A N 1
ATOM 597 C CA . LYS A 1 74 ? -17.754 15.079 -2.907 1.00 85.06 74 LYS A CA 1
ATOM 598 C C . LYS A 1 74 ? -16.426 14.745 -3.618 1.00 85.06 74 LYS A C 1
ATOM 600 O O . LYS A 1 74 ? -15.423 15.473 -3.487 1.00 85.06 74 LYS A O 1
ATOM 605 N N . VAL A 1 75 ? -16.413 13.648 -4.382 1.00 86.25 75 VAL A N 1
ATOM 606 C CA . VAL A 1 75 ? -15.289 13.205 -5.224 1.00 86.25 75 VAL A CA 1
ATOM 607 C C . VAL A 1 75 ? -15.765 13.153 -6.675 1.00 86.25 75 VAL A C 1
ATOM 609 O O . VAL A 1 75 ? -16.302 12.150 -7.118 1.00 86.25 75 VAL A O 1
ATOM 612 N N . LYS A 1 76 ? -15.554 14.251 -7.419 1.00 83.62 76 LYS A N 1
ATOM 613 C CA . LYS A 1 76 ? -16.227 14.487 -8.716 1.00 83.62 76 LYS A CA 1
ATOM 614 C C . LYS A 1 76 ? -17.747 14.383 -8.546 1.00 83.62 76 LYS A C 1
ATOM 616 O O . LYS A 1 76 ? -18.221 14.845 -7.522 1.00 83.62 76 LYS A O 1
ATOM 621 N N . ASP A 1 77 ? -18.483 13.827 -9.500 1.00 79.25 77 ASP A N 1
ATOM 622 C CA . ASP A 1 77 ? -19.939 13.663 -9.441 1.00 79.25 77 ASP A CA 1
ATOM 623 C C . ASP A 1 77 ? -20.368 12.272 -8.952 1.00 79.25 77 ASP A C 1
ATOM 625 O O . ASP A 1 77 ? -21.530 11.915 -9.080 1.00 79.25 77 ASP A O 1
ATOM 629 N N . GLU A 1 78 ? -19.443 11.515 -8.356 1.00 83.81 78 GLU A N 1
ATOM 630 C CA . GLU A 1 78 ? -19.693 10.155 -7.877 1.00 83.81 78 GLU A CA 1
ATOM 631 C C . GLU A 1 78 ? -19.982 10.128 -6.372 1.00 83.81 78 GLU A C 1
ATOM 633 O O . GLU A 1 78 ? -19.312 10.797 -5.571 1.00 83.81 78 GLU A O 1
ATOM 638 N N . GLU A 1 79 ? -20.939 9.288 -5.982 1.00 88.12 79 GLU A N 1
ATOM 639 C CA . GLU A 1 79 ? -21.159 8.905 -4.591 1.00 88.12 79 GLU A CA 1
ATOM 640 C C . GLU A 1 79 ? -20.252 7.723 -4.243 1.00 88.12 79 GLU A C 1
ATOM 642 O O . GLU A 1 79 ? -20.310 6.667 -4.872 1.00 88.12 79 GLU A O 1
ATOM 647 N N . ILE A 1 80 ? -19.393 7.892 -3.236 1.00 91.81 80 ILE A N 1
ATOM 648 C CA . ILE A 1 80 ? -18.463 6.842 -2.810 1.00 91.81 80 ILE A CA 1
ATOM 649 C C . ILE A 1 80 ? -18.908 6.286 -1.465 1.00 91.81 80 ILE A C 1
ATOM 651 O O . ILE A 1 80 ? -18.971 7.012 -0.470 1.00 91.81 80 ILE A O 1
ATOM 655 N N . LEU A 1 81 ? -19.140 4.978 -1.434 1.00 93.62 81 LEU A N 1
ATOM 656 C CA . LEU A 1 81 ? -19.417 4.210 -0.233 1.00 93.62 81 LEU A CA 1
ATOM 657 C C . LEU A 1 81 ? -18.164 3.425 0.162 1.00 93.62 81 LEU A C 1
ATOM 659 O O . LEU A 1 81 ? -17.747 2.489 -0.526 1.00 93.62 81 LEU A O 1
ATOM 663 N N . LEU A 1 82 ? -17.550 3.819 1.276 1.00 94.62 82 LEU A N 1
ATOM 664 C CA . LEU A 1 82 ? -16.426 3.092 1.849 1.00 94.62 82 LEU A CA 1
ATOM 665 C C . LEU A 1 82 ? -16.939 1.887 2.619 1.00 94.62 82 LEU A C 1
ATOM 667 O O . LEU A 1 82 ? -17.808 2.032 3.477 1.00 94.62 82 LEU A O 1
ATOM 671 N N . VAL A 1 83 ? -16.367 0.720 2.349 1.00 93.38 83 VAL A N 1
ATOM 672 C CA . VAL A 1 83 ? -16.717 -0.515 3.049 1.00 93.38 83 VAL A CA 1
ATOM 673 C C . VAL A 1 83 ? -15.506 -1.236 3.597 1.00 93.38 83 VAL A C 1
ATOM 675 O O . VAL A 1 83 ? -14.374 -1.029 3.160 1.00 93.38 83 VAL A O 1
ATOM 678 N N . GLY A 1 84 ? -15.741 -2.101 4.566 1.00 91.25 84 GLY A N 1
ATOM 679 C CA . GLY A 1 84 ? -14.703 -2.952 5.109 1.00 91.25 84 GLY A CA 1
ATOM 680 C C . GLY A 1 84 ? -15.251 -3.911 6.143 1.00 91.25 84 GLY A C 1
ATOM 681 O O . GLY A 1 84 ? -16.429 -3.864 6.494 1.00 91.25 84 GLY A O 1
ATOM 682 N N . LEU A 1 85 ? -14.352 -4.769 6.598 1.00 92.62 85 LEU A N 1
ATOM 683 C CA . LEU A 1 85 ? 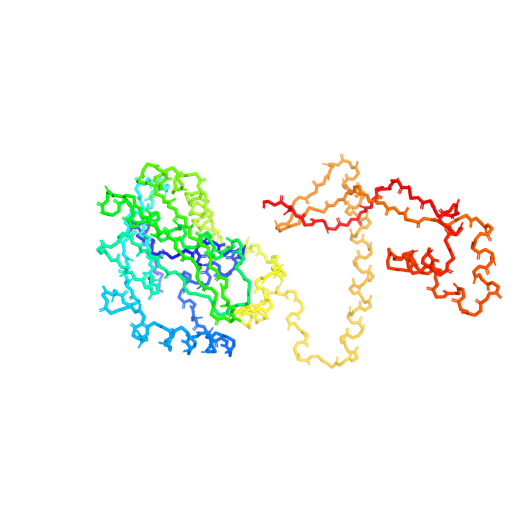-14.562 -5.748 7.645 1.00 92.62 85 LEU A CA 1
ATOM 684 C C . LEU A 1 85 ? -13.469 -5.493 8.680 1.00 92.62 85 LEU A C 1
ATOM 686 O O . LEU A 1 85 ? -12.293 -5.491 8.316 1.00 92.62 85 LEU A O 1
ATOM 690 N N . ILE A 1 86 ? -13.851 -5.172 9.910 1.00 94.50 86 ILE A N 1
ATOM 691 C CA . ILE A 1 86 ? -12.911 -4.948 11.010 1.00 94.50 86 ILE A CA 1
ATOM 692 C C . ILE A 1 86 ? -12.697 -6.294 11.694 1.00 94.50 86 ILE A C 1
ATOM 694 O O . ILE A 1 86 ? -13.674 -6.905 12.115 1.00 94.50 86 ILE A O 1
ATOM 698 N N . ASP A 1 87 ? -11.449 -6.751 11.825 1.00 93.75 87 ASP A N 1
ATOM 699 C CA . ASP A 1 87 ? -11.175 -8.076 12.397 1.00 93.75 87 ASP A CA 1
ATOM 700 C C . ASP A 1 87 ? -11.787 -8.234 13.799 1.00 93.75 87 ASP A C 1
ATOM 702 O O . ASP A 1 87 ? -12.417 -9.257 14.075 1.00 93.75 87 ASP A O 1
ATOM 706 N N . ILE A 1 88 ? -11.602 -7.231 14.666 1.00 96.12 88 ILE A N 1
ATOM 707 C CA . ILE A 1 88 ? -12.138 -7.184 16.032 1.00 96.12 88 ILE A CA 1
ATOM 708 C C . ILE A 1 88 ? -12.523 -5.741 16.373 1.00 96.12 88 ILE A C 1
ATOM 710 O O . ILE A 1 88 ? -11.697 -4.827 16.283 1.00 96.12 88 ILE A O 1
ATOM 714 N N . HIS A 1 89 ? -13.756 -5.535 16.823 1.00 97.00 89 HIS A N 1
ATOM 715 C CA . HIS A 1 89 ? -14.282 -4.231 17.204 1.00 97.00 89 HIS A CA 1
ATOM 716 C C . HIS A 1 89 ? -14.846 -4.247 18.628 1.00 97.00 89 HIS A C 1
ATOM 718 O O . HIS A 1 89 ? -15.859 -4.882 18.916 1.00 97.00 89 HIS A O 1
ATOM 724 N N . ARG A 1 90 ? -14.210 -3.499 19.532 1.00 95.31 90 ARG A N 1
ATOM 725 C CA . ARG A 1 90 ? -14.610 -3.361 20.937 1.00 95.31 90 ARG A CA 1
ATOM 726 C C . ARG A 1 90 ? -15.310 -2.021 21.126 1.00 95.31 90 ARG A C 1
ATOM 728 O O . ARG A 1 90 ? -14.713 -1.046 21.576 1.00 95.31 90 ARG A O 1
ATOM 735 N N . LYS A 1 91 ? -16.593 -1.971 20.750 1.00 92.62 91 LYS A N 1
ATOM 736 C CA . LYS A 1 91 ? -17.407 -0.738 20.734 1.00 92.62 91 LYS A CA 1
ATOM 737 C C . LYS A 1 91 ? -17.404 0.009 22.067 1.00 92.62 91 LYS A C 1
ATOM 739 O O . LYS A 1 91 ? -17.291 1.228 22.076 1.00 92.62 91 LYS A O 1
ATOM 744 N N . ASN A 1 92 ? -17.487 -0.721 23.180 1.00 91.88 92 ASN A N 1
ATOM 745 C CA . ASN A 1 92 ? -17.510 -0.134 24.524 1.00 91.88 92 ASN A CA 1
ATOM 746 C C . ASN A 1 92 ? -16.187 0.533 24.919 1.00 91.88 92 ASN A C 1
ATOM 748 O O . ASN A 1 92 ? -16.177 1.382 25.805 1.00 91.88 92 ASN A O 1
ATOM 752 N N . GLU A 1 93 ? -15.084 0.149 24.279 1.00 94.38 93 GLU A N 1
ATOM 753 C CA . GLU A 1 93 ? -13.757 0.716 24.529 1.00 94.38 93 GLU A CA 1
ATOM 754 C C . GLU A 1 93 ? -13.304 1.672 23.421 1.00 94.38 93 GLU A C 1
ATOM 756 O O . GLU A 1 93 ? -12.170 2.148 23.445 1.00 94.38 93 GLU A O 1
ATOM 761 N N . ALA A 1 94 ? -14.185 1.953 22.454 1.00 96.88 94 ALA A N 1
ATOM 762 C CA . ALA A 1 94 ? -13.873 2.723 21.259 1.00 96.88 94 ALA A CA 1
ATOM 763 C C . ALA A 1 94 ? -12.574 2.233 20.586 1.00 96.88 94 ALA A C 1
ATOM 765 O O . ALA A 1 94 ? -11.688 3.021 20.247 1.00 96.88 94 ALA A O 1
ATOM 766 N N . GLU A 1 95 ? -12.435 0.913 20.424 1.00 97.62 95 GLU A N 1
ATOM 767 C CA . GLU A 1 95 ? -11.227 0.286 19.888 1.00 97.62 95 GLU A CA 1
ATOM 768 C C . GLU A 1 95 ? -11.533 -0.604 18.680 1.00 97.62 95 GLU A C 1
ATOM 770 O O . GLU A 1 95 ? -12.434 -1.443 18.705 1.00 97.62 95 GLU A O 1
ATOM 775 N N . VAL A 1 96 ? -10.717 -0.466 17.635 1.00 97.69 96 VAL A N 1
ATOM 776 C CA . VAL A 1 96 ? -10.619 -1.435 16.539 1.00 97.69 96 VAL A CA 1
ATOM 777 C C . VAL A 1 96 ? -9.247 -2.093 16.548 1.00 97.69 96 VAL A C 1
ATOM 779 O O . VAL A 1 96 ? -8.228 -1.420 16.708 1.00 97.69 96 VAL A O 1
ATOM 782 N N . ILE A 1 97 ? -9.207 -3.403 16.329 1.00 97.06 97 ILE A N 1
ATOM 783 C CA . ILE A 1 97 ? -7.967 -4.175 16.276 1.00 97.06 97 ILE A CA 1
ATOM 784 C C . ILE A 1 97 ? -7.888 -4.867 14.919 1.00 97.06 97 ILE A C 1
ATOM 786 O O . ILE A 1 97 ? -8.764 -5.646 14.557 1.00 97.06 97 ILE A O 1
ATOM 790 N N . GLU A 1 98 ? -6.816 -4.581 14.187 1.00 96.88 98 GLU A N 1
ATOM 791 C CA . GLU A 1 98 ? -6.442 -5.247 12.944 1.00 96.88 98 GLU A CA 1
ATOM 792 C C . GLU A 1 98 ? -5.417 -6.340 13.246 1.00 96.88 98 GLU A C 1
ATOM 794 O O . GLU A 1 98 ? -4.330 -6.069 13.772 1.00 96.88 98 GLU A O 1
ATOM 799 N N . LEU A 1 99 ? -5.723 -7.576 12.870 1.00 94.00 99 LEU A N 1
ATOM 800 C CA . LEU A 1 99 ? -4.799 -8.689 13.005 1.00 94.00 99 LEU A CA 1
ATOM 801 C C . LEU A 1 99 ? -3.950 -8.812 11.740 1.00 94.00 99 LEU A C 1
ATOM 803 O O . LEU A 1 99 ? -4.380 -8.517 10.625 1.00 94.00 99 LEU A O 1
ATOM 807 N N . LYS A 1 100 ? -2.694 -9.233 11.896 1.00 90.94 100 LYS A N 1
ATOM 808 C CA . LYS A 1 100 ? -1.804 -9.521 10.768 1.00 90.94 100 LYS A CA 1
ATOM 809 C C . LYS A 1 100 ? -0.999 -10.780 11.025 1.00 90.94 100 LYS A C 1
ATOM 811 O O . LYS A 1 100 ? -0.197 -10.827 11.953 1.00 90.94 100 LYS A O 1
ATOM 816 N N . ASN A 1 101 ? -1.112 -11.771 10.142 1.00 86.56 101 ASN A N 1
ATOM 817 C CA . ASN A 1 101 ? -0.284 -12.982 10.180 1.00 86.56 101 ASN A CA 1
ATOM 818 C C . ASN A 1 101 ? 1.173 -12.733 9.718 1.00 86.56 101 ASN A C 1
ATOM 820 O O . ASN A 1 101 ? 1.622 -13.257 8.700 1.00 86.56 101 ASN A O 1
ATOM 824 N N . VAL A 1 102 ? 1.914 -11.894 10.447 1.00 82.69 102 VAL A N 1
ATOM 825 C CA . VAL A 1 102 ? 3.283 -11.447 10.130 1.00 82.69 102 VAL A CA 1
ATOM 826 C C . VAL A 1 102 ? 4.160 -11.441 11.382 1.00 82.69 102 VAL A C 1
ATOM 828 O O . VAL A 1 102 ? 3.644 -11.446 12.493 1.00 82.69 102 VAL A O 1
ATOM 831 N N . TYR A 1 103 ? 5.485 -11.410 11.204 1.00 79.81 103 TYR A N 1
ATOM 832 C CA . TYR A 1 103 ? 6.436 -11.214 12.311 1.00 79.81 103 TYR A CA 1
ATOM 833 C C . TYR A 1 103 ? 6.632 -9.741 12.684 1.00 79.81 103 TYR A C 1
ATOM 835 O O . TYR A 1 103 ? 6.953 -9.457 13.834 1.00 79.81 103 TYR A O 1
ATOM 843 N N . HIS A 1 104 ? 6.444 -8.829 11.721 1.00 88.12 104 HIS A N 1
ATOM 844 C CA . HIS A 1 104 ? 6.681 -7.395 11.892 1.00 88.12 104 HIS A CA 1
ATOM 845 C C . HIS A 1 104 ? 5.550 -6.546 11.328 1.00 88.12 104 HIS A C 1
ATOM 847 O O . HIS A 1 104 ? 5.053 -6.809 10.223 1.00 88.12 104 HIS A O 1
ATOM 853 N N . ILE A 1 105 ? 5.175 -5.493 12.052 1.00 87.12 105 ILE A N 1
ATOM 854 C CA . ILE A 1 105 ? 4.117 -4.580 11.638 1.00 87.12 105 ILE A CA 1
ATOM 855 C C . ILE A 1 105 ? 4.688 -3.566 10.641 1.00 87.12 105 ILE A C 1
ATOM 857 O O . ILE A 1 105 ? 5.456 -2.665 10.966 1.00 87.12 105 ILE A O 1
ATOM 861 N N . GLY A 1 106 ? 4.291 -3.705 9.375 1.00 86.25 106 GLY A N 1
ATOM 862 C CA . GLY A 1 106 ? 4.626 -2.750 8.324 1.00 86.25 106 GLY A CA 1
ATOM 863 C C . GLY A 1 106 ? 3.730 -1.507 8.330 1.00 86.25 106 GL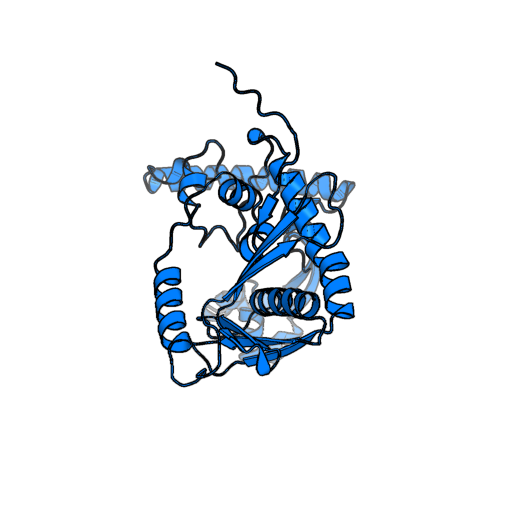Y A C 1
ATOM 864 O O . GLY A 1 106 ? 2.583 -1.532 8.777 1.00 86.25 106 GLY A O 1
ATOM 865 N N . LEU A 1 107 ? 4.218 -0.424 7.713 1.00 87.81 107 LEU A N 1
ATOM 866 C CA . LEU A 1 107 ? 3.473 0.835 7.564 1.00 87.81 107 LEU A CA 1
ATOM 867 C C . LEU A 1 107 ? 2.101 0.661 6.891 1.00 87.81 107 LEU A C 1
ATOM 869 O O . LEU A 1 107 ? 1.172 1.400 7.203 1.00 87.81 107 LEU A O 1
ATOM 873 N N . SER A 1 108 ? 1.955 -0.282 5.955 1.00 86.12 108 SER A N 1
ATOM 874 C CA . SER A 1 108 ? 0.669 -0.574 5.306 1.00 86.12 108 SER A CA 1
ATOM 875 C C . SER A 1 108 ? -0.376 -1.099 6.291 1.00 86.12 108 SER A C 1
ATOM 877 O O . SER A 1 108 ? -1.539 -0.729 6.173 1.00 86.12 108 SER A 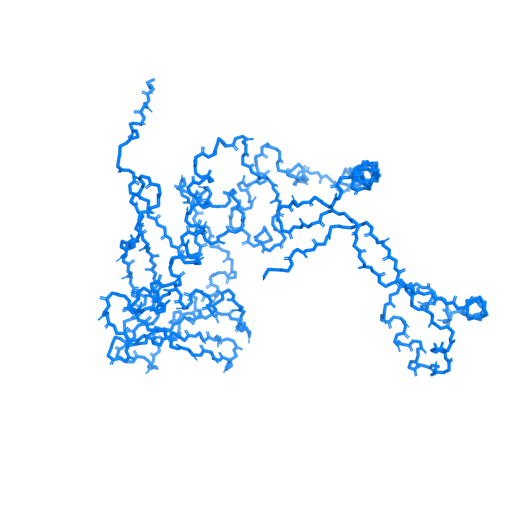O 1
ATOM 879 N N . HIS A 1 109 ? 0.033 -1.900 7.280 1.00 90.94 109 HIS A N 1
ATOM 880 C CA . HIS A 1 109 ? -0.868 -2.436 8.301 1.00 90.94 109 HIS A CA 1
ATOM 881 C C . HIS A 1 109 ? -1.381 -1.317 9.211 1.00 90.94 109 HIS A C 1
ATOM 883 O O . HIS A 1 109 ? -2.585 -1.188 9.411 1.00 90.94 109 HIS A O 1
ATOM 889 N N . ILE A 1 110 ? -0.477 -0.438 9.662 1.00 95.12 110 ILE A N 1
ATOM 890 C CA . ILE A 1 110 ? -0.823 0.730 10.486 1.00 95.12 110 ILE A CA 1
ATOM 891 C C . ILE A 1 110 ? -1.795 1.641 9.738 1.00 95.12 110 ILE A C 1
ATOM 893 O O . ILE A 1 110 ? -2.766 2.128 10.310 1.00 95.12 110 ILE A O 1
ATOM 897 N N . LYS A 1 111 ? -1.563 1.875 8.440 1.00 95.06 111 LYS A N 1
ATOM 898 C CA . LYS A 1 111 ? -2.452 2.730 7.646 1.00 95.06 111 LYS A CA 1
ATOM 899 C C . LYS A 1 111 ? -3.847 2.118 7.457 1.00 95.06 111 LYS A C 1
ATOM 901 O O . LYS A 1 111 ? -4.805 2.886 7.434 1.00 95.06 111 LYS A O 1
ATOM 906 N N . GLN A 1 112 ? -3.965 0.793 7.345 1.00 94.88 112 GLN A N 1
ATOM 907 C CA . GLN A 1 112 ? -5.258 0.103 7.279 1.00 94.88 112 GLN A CA 1
ATOM 908 C C . GLN A 1 112 ? -6.013 0.203 8.613 1.00 94.88 112 GLN A C 1
ATOM 910 O O . GLN A 1 112 ? -7.156 0.652 8.623 1.00 94.88 112 GLN A O 1
ATOM 915 N N . ALA A 1 113 ? -5.359 -0.092 9.742 1.00 97.12 113 ALA A N 1
ATOM 916 C CA . ALA A 1 113 ? -5.974 0.057 11.064 1.00 97.12 113 ALA A CA 1
ATOM 917 C C . ALA A 1 113 ? -6.375 1.511 11.350 1.00 97.12 113 ALA A C 1
ATOM 919 O O . ALA A 1 113 ? -7.495 1.777 11.779 1.00 97.12 113 ALA A O 1
ATOM 920 N N . ARG A 1 114 ? -5.510 2.479 11.010 1.00 98.12 114 ARG A N 1
ATOM 921 C CA . ARG A 1 114 ? -5.827 3.911 11.115 1.00 98.12 114 ARG A CA 1
ATOM 922 C C . ARG A 1 114 ? -7.050 4.289 10.291 1.00 98.12 114 ARG A C 1
ATOM 924 O O . ARG A 1 114 ? -7.818 5.145 10.716 1.00 98.12 114 ARG A O 1
ATOM 931 N N . PHE A 1 115 ? -7.220 3.698 9.110 1.00 98.00 115 PHE A N 1
ATOM 932 C CA . PHE A 1 115 ? -8.411 3.921 8.303 1.00 98.00 115 PHE A CA 1
ATOM 933 C C . PHE A 1 115 ? -9.665 3.408 9.013 1.00 98.00 115 PHE A C 1
ATOM 935 O O . PHE A 1 115 ? -10.617 4.171 9.128 1.00 98.00 115 PHE A O 1
ATOM 942 N N . TYR A 1 116 ? -9.655 2.191 9.559 1.00 97.94 116 TYR A N 1
ATOM 943 C CA . TYR A 1 116 ? -10.790 1.678 10.334 1.00 97.94 116 TYR A CA 1
ATOM 944 C C . TYR A 1 116 ? -11.086 2.536 11.567 1.00 97.94 116 TYR A C 1
ATOM 946 O O . TYR A 1 116 ? -12.232 2.947 11.753 1.00 97.94 116 TYR A O 1
ATOM 954 N N . GLY A 1 117 ? -10.055 2.923 12.325 1.00 97.94 117 GLY A N 1
ATOM 955 C CA . GLY A 1 117 ? -10.195 3.846 13.452 1.00 97.94 117 GLY A CA 1
ATOM 956 C C . GLY A 1 117 ? -10.772 5.198 13.031 1.00 97.94 117 GLY A C 1
ATOM 957 O O . GLY A 1 117 ? -11.655 5.722 13.697 1.00 97.94 117 GLY A O 1
ATOM 958 N N . ALA A 1 118 ? -10.351 5.742 11.883 1.00 98.25 118 ALA A N 1
ATOM 959 C CA . ALA A 1 118 ? -10.888 6.993 11.350 1.00 98.25 118 ALA A CA 1
ATOM 960 C C . ALA A 1 118 ? -12.379 6.883 10.988 1.00 98.25 118 ALA A C 1
ATOM 962 O O . ALA A 1 118 ? -13.148 7.804 11.263 1.00 98.25 118 ALA A O 1
ATOM 963 N N . ILE A 1 119 ? -12.796 5.773 10.370 1.00 97.94 119 ILE A N 1
ATOM 964 C CA . ILE A 1 119 ? -14.203 5.551 10.017 1.00 97.94 119 ILE A CA 1
ATOM 965 C C . ILE A 1 119 ? -15.052 5.410 11.283 1.00 97.94 119 ILE A C 1
ATOM 967 O O . ILE A 1 119 ? -16.100 6.049 11.376 1.00 97.94 119 ILE A O 1
ATOM 971 N N . MET A 1 120 ? -14.594 4.640 12.274 1.00 98.06 120 MET A N 1
ATOM 972 C CA . MET A 1 120 ? -15.321 4.482 13.537 1.00 98.06 120 MET A CA 1
ATOM 973 C C . MET A 1 120 ? -15.379 5.789 14.339 1.00 98.06 120 MET A C 1
ATOM 975 O O . MET A 1 120 ? -16.465 6.168 14.774 1.00 98.06 120 MET A O 1
ATOM 979 N N . ALA A 1 121 ? -14.276 6.544 14.427 1.00 98.00 121 ALA A N 1
ATOM 980 C CA . ALA A 1 121 ? -14.245 7.847 15.096 1.00 98.00 121 ALA A CA 1
ATOM 981 C C . ALA A 1 121 ? -15.295 8.817 14.530 1.00 98.00 121 ALA A C 1
ATOM 983 O O . ALA A 1 121 ? -15.987 9.516 15.267 1.00 98.00 121 ALA A O 1
ATOM 984 N N . LEU A 1 122 ? -15.460 8.842 13.203 1.00 97.44 122 LEU A N 1
ATOM 985 C CA . LEU A 1 122 ? -16.469 9.678 12.548 1.00 97.44 122 LEU A CA 1
ATOM 986 C C . LEU A 1 122 ? -17.891 9.134 12.715 1.00 97.44 122 LEU A C 1
ATOM 988 O O . LEU A 1 122 ? -18.822 9.918 12.905 1.00 97.44 122 LEU A O 1
ATOM 992 N N . LYS A 1 123 ? -18.066 7.809 12.638 1.00 96.31 123 LYS A N 1
ATOM 993 C CA . LYS A 1 123 ? -19.366 7.137 12.772 1.00 96.31 123 LYS A CA 1
ATOM 994 C C . LYS A 1 123 ? -19.961 7.338 14.167 1.00 96.31 123 LYS A C 1
ATOM 996 O O . LYS A 1 123 ? -21.136 7.682 14.268 1.00 96.31 123 LYS A O 1
ATOM 1001 N N . TYR A 1 124 ? -19.151 7.173 15.212 1.00 96.50 124 TYR A N 1
ATOM 1002 C CA . TYR A 1 124 ? -19.581 7.290 16.610 1.00 96.50 124 TYR A CA 1
ATOM 1003 C C . TYR A 1 124 ? -19.344 8.677 17.218 1.00 96.50 124 TYR A C 1
ATOM 1005 O O . TYR A 1 124 ? -19.904 8.988 18.264 1.00 96.50 124 TYR A O 1
ATOM 1013 N N . ARG A 1 125 ? -18.613 9.556 16.515 1.00 96.25 125 ARG A N 1
ATOM 1014 C CA . ARG A 1 125 ? -18.297 10.932 16.941 1.00 96.25 125 ARG A CA 1
ATOM 1015 C C . ARG A 1 125 ? -17.511 10.991 18.252 1.00 96.25 125 ARG A C 1
ATOM 1017 O O . ARG A 1 125 ? -17.718 11.885 19.068 1.00 96.25 125 ARG A O 1
ATOM 1024 N N . GLU A 1 126 ? -16.576 10.068 18.415 1.00 97.81 126 GLU A N 1
ATOM 1025 C CA . GLU A 1 126 ? -15.673 9.988 19.561 1.00 97.81 126 GLU A CA 1
ATOM 1026 C C . GLU A 1 126 ? -14.265 9.582 19.113 1.00 97.81 126 GLU A C 1
ATOM 1028 O O . GLU A 1 126 ? -14.058 9.186 17.965 1.00 97.81 126 GLU A O 1
ATOM 1033 N N . ALA A 1 127 ? -13.272 9.730 19.988 1.00 98.12 127 ALA A N 1
ATOM 1034 C CA . ALA A 1 127 ? -11.918 9.296 19.669 1.00 98.12 127 ALA A CA 1
ATOM 1035 C C . ALA A 1 127 ? -11.849 7.766 19.665 1.00 98.12 127 ALA A C 1
ATOM 1037 O O . ALA A 1 127 ? -12.313 7.137 20.609 1.00 98.12 127 ALA A O 1
ATOM 1038 N N . TYR A 1 128 ? -11.237 7.185 18.632 1.00 98.38 128 TYR A N 1
ATOM 1039 C CA . TYR A 1 128 ? -11.073 5.736 18.518 1.00 98.38 128 TYR A CA 1
ATOM 1040 C C . TYR A 1 128 ? -9.605 5.337 18.610 1.00 98.38 128 TYR A C 1
ATOM 1042 O O . TYR A 1 128 ? -8.739 5.940 17.966 1.00 98.38 128 TYR A O 1
ATOM 1050 N N . THR A 1 129 ? -9.338 4.287 19.374 1.00 98.56 129 THR A N 1
ATOM 1051 C CA . THR A 1 129 ? -8.066 3.570 19.351 1.00 98.56 129 THR A CA 1
ATOM 1052 C C . THR A 1 129 ? -8.068 2.612 18.165 1.00 98.56 129 THR A C 1
ATOM 1054 O O . THR A 1 129 ? -9.036 1.894 17.925 1.00 98.56 129 THR A O 1
ATOM 1057 N N . TYR A 1 130 ? -6.987 2.615 17.395 1.00 98.38 130 TYR A N 1
ATOM 1058 C CA . TYR A 1 130 ? -6.725 1.607 16.383 1.00 98.38 130 TYR A CA 1
ATOM 1059 C C . TYR A 1 130 ? -5.431 0.881 16.721 1.00 98.38 130 TYR A C 1
ATOM 1061 O O . TYR A 1 130 ? -4.374 1.495 16.899 1.00 98.38 130 TYR A O 1
ATOM 1069 N N . THR A 1 131 ? -5.536 -0.436 16.773 1.00 97.88 131 THR A N 1
ATOM 1070 C CA . THR A 1 131 ? -4.469 -1.335 17.191 1.00 97.88 131 THR A CA 1
ATOM 1071 C C . THR A 1 131 ? -4.133 -2.270 16.038 1.00 97.88 131 THR A C 1
ATOM 1073 O O . THR A 1 131 ? -5.022 -2.769 15.352 1.00 97.88 131 THR A O 1
ATOM 1076 N N . VAL A 1 132 ? -2.848 -2.518 15.798 1.00 97.56 132 VAL A N 1
ATOM 1077 C CA . VAL A 1 132 ? -2.383 -3.598 14.922 1.00 97.56 132 VAL A CA 1
ATOM 1078 C C . VAL A 1 132 ? -1.693 -4.643 15.777 1.00 97.56 132 VAL A C 1
ATOM 1080 O O . VAL A 1 132 ? -0.762 -4.303 16.506 1.00 97.56 132 VAL A O 1
ATOM 1083 N N . LYS A 1 133 ? -2.095 -5.908 15.637 1.00 95.75 133 LYS A N 1
ATOM 1084 C CA . LYS A 1 133 ? -1.447 -7.052 16.290 1.00 95.75 133 LYS A CA 1
ATOM 1085 C C . LYS A 1 133 ? -0.811 -7.983 15.267 1.00 95.75 133 LYS A C 1
ATOM 1087 O O . LYS A 1 133 ? -1.479 -8.478 14.358 1.00 95.75 133 LYS A O 1
ATOM 1092 N N . ALA A 1 134 ? 0.483 -8.241 15.421 1.00 90.56 134 ALA A N 1
ATOM 1093 C CA . ALA A 1 134 ? 1.179 -9.278 14.672 1.00 90.56 134 ALA A CA 1
ATOM 1094 C C . ALA A 1 134 ? 0.920 -10.646 15.321 1.00 90.56 134 ALA A C 1
ATOM 1096 O O . ALA A 1 134 ? 1.217 -10.836 16.487 1.00 90.56 134 ALA A O 1
ATOM 1097 N N . LEU A 1 135 ? 0.389 -11.618 14.576 1.00 88.62 135 LEU A N 1
ATOM 1098 C CA . LEU A 1 135 ? 0.047 -12.942 15.117 1.00 88.62 135 LEU A CA 1
ATOM 1099 C C . LEU A 1 135 ? 1.251 -13.888 15.234 1.00 88.62 135 LEU A C 1
ATOM 1101 O O . LEU A 1 135 ? 1.187 -14.876 15.960 1.00 88.62 135 LEU A O 1
ATOM 1105 N N . ARG A 1 136 ? 2.346 -13.628 14.501 1.00 82.88 136 ARG A N 1
ATOM 1106 C CA . ARG A 1 136 ? 3.566 -14.462 14.556 1.00 82.88 136 ARG A CA 1
ATOM 1107 C C . ARG A 1 136 ? 4.624 -13.917 15.516 1.00 82.88 136 ARG A C 1
ATOM 1109 O O . ARG A 1 136 ? 5.719 -14.472 15.597 1.00 82.88 136 ARG A O 1
ATOM 1116 N N . SER A 1 137 ? 4.329 -12.823 16.206 1.00 87.00 137 SER A N 1
ATOM 1117 C CA . SER A 1 137 ? 5.197 -12.206 17.205 1.00 87.00 137 SER A CA 1
ATOM 1118 C C . SER A 1 137 ? 4.344 -11.581 18.311 1.00 87.00 137 SER A C 1
ATOM 1120 O O . SER A 1 137 ? 3.129 -11.703 18.298 1.00 87.00 137 SER A O 1
ATOM 1122 N N . ASN A 1 138 ? 4.976 -10.925 19.283 1.00 86.38 138 ASN A N 1
ATOM 1123 C CA . ASN A 1 138 ? 4.266 -10.133 20.294 1.00 86.38 138 ASN A CA 1
ATOM 1124 C C . ASN A 1 138 ? 4.272 -8.637 19.932 1.00 86.38 138 ASN A C 1
ATOM 1126 O O . ASN A 1 138 ? 4.197 -7.787 20.816 1.00 86.38 138 ASN A O 1
ATOM 1130 N N . GLU A 1 139 ? 4.475 -8.303 18.654 1.00 92.81 139 GLU A N 1
ATOM 1131 C CA . GLU A 1 139 ? 4.512 -6.914 18.206 1.00 92.81 139 GLU A CA 1
ATOM 1132 C C . GLU A 1 139 ? 3.087 -6.354 18.133 1.00 92.81 139 GLU A C 1
ATOM 1134 O O . GLU A 1 139 ? 2.216 -6.910 17.458 1.00 92.81 139 GLU A O 1
ATOM 1139 N N . GLU A 1 140 ? 2.869 -5.237 18.822 1.00 96.56 140 GLU A N 1
ATOM 1140 C CA . GLU A 1 140 ? 1.614 -4.495 18.842 1.00 96.56 140 GLU A CA 1
ATOM 1141 C C . GLU A 1 140 ? 1.911 -3.004 18.677 1.00 96.56 140 GLU A C 1
ATOM 1143 O O . GLU A 1 140 ? 2.855 -2.474 19.270 1.00 96.56 140 GLU A O 1
ATOM 1148 N N . ILE A 1 141 ? 1.111 -2.327 17.855 1.00 97.06 141 ILE A N 1
ATOM 1149 C CA . ILE A 1 141 ? 1.163 -0.873 17.697 1.00 97.06 141 ILE A CA 1
ATOM 1150 C C . ILE A 1 141 ? -0.246 -0.328 17.866 1.00 97.06 141 ILE A C 1
ATOM 1152 O O . ILE A 1 141 ? -1.133 -0.671 17.083 1.00 97.06 141 ILE A O 1
ATOM 1156 N N . SER A 1 142 ? -0.410 0.560 18.843 1.00 97.69 142 SER A N 1
ATOM 1157 C CA . SER A 1 142 ? -1.701 1.133 19.222 1.00 97.69 142 SER A CA 1
ATOM 1158 C C . SER A 1 142 ? -1.607 2.651 19.223 1.00 97.69 142 SER A C 1
ATOM 1160 O O . SER A 1 142 ? -0.691 3.246 19.797 1.00 97.69 142 SER A O 1
ATOM 1162 N N . ASN A 1 143 ? -2.557 3.294 18.558 1.00 98.06 143 ASN A N 1
ATOM 1163 C CA . ASN A 1 143 ? -2.626 4.742 18.428 1.00 98.06 143 ASN A CA 1
ATOM 1164 C C . ASN A 1 143 ? -4.085 5.193 18.506 1.00 98.06 143 ASN A C 1
ATOM 1166 O O . ASN A 1 143 ? -4.996 4.426 18.220 1.00 98.06 143 ASN A O 1
ATOM 1170 N N . GLN A 1 144 ? -4.306 6.462 18.838 1.00 98.25 144 GLN A N 1
ATOM 1171 C CA . GLN A 1 144 ? -5.640 7.056 18.857 1.00 98.25 144 GLN A CA 1
ATOM 1172 C C . GLN A 1 144 ? -5.826 8.009 17.673 1.00 98.25 144 GLN A C 1
ATOM 1174 O O . GLN A 1 144 ? -4.853 8.560 17.147 1.00 98.25 144 GLN A O 1
ATOM 1179 N N . ILE A 1 145 ? -7.071 8.182 17.234 1.00 98.44 145 ILE A N 1
ATOM 1180 C CA . ILE A 1 145 ? -7.468 9.212 16.276 1.00 98.44 145 ILE A CA 1
ATOM 1181 C C . ILE A 1 145 ? -8.766 9.885 16.723 1.00 98.44 145 ILE A C 1
ATOM 1183 O O . ILE A 1 145 ? -9.748 9.208 17.035 1.00 98.44 145 ILE A O 1
ATOM 1187 N N . THR A 1 146 ? -8.784 11.218 16.758 1.00 98.62 146 THR A N 1
ATOM 1188 C CA . THR A 1 146 ? -10.013 11.977 17.053 1.00 98.62 146 THR A CA 1
ATOM 1189 C C . THR A 1 146 ? -10.900 12.121 15.809 1.00 98.62 146 THR A C 1
ATOM 1191 O O . THR A 1 146 ? -10.409 11.970 14.684 1.00 98.62 146 THR A O 1
ATOM 1194 N N . PRO A 1 147 ? -12.196 12.467 15.951 1.00 98.31 147 PRO A N 1
ATOM 1195 C CA . PRO A 1 147 ? -13.062 12.744 14.802 1.00 98.31 147 PRO A CA 1
ATOM 1196 C C . PRO A 1 147 ? -12.510 13.835 13.865 1.00 98.31 147 PRO A C 1
ATOM 1198 O O . PRO A 1 147 ? -12.583 13.713 12.641 1.00 98.31 147 PRO A O 1
ATOM 1201 N N . GLU A 1 148 ? -11.902 14.891 14.406 1.00 98.06 148 GLU A N 1
ATOM 1202 C CA . GLU A 1 148 ? -11.318 15.983 13.621 1.00 98.06 148 GLU A CA 1
ATOM 1203 C C . GLU A 1 148 ? -10.096 15.506 12.828 1.00 98.06 148 GLU A C 1
ATOM 1205 O O . GLU A 1 148 ? -9.954 15.807 11.636 1.00 98.06 148 GLU A O 1
ATOM 1210 N N . GLU A 1 149 ? -9.222 14.731 13.472 1.00 98.19 149 GLU A N 1
ATOM 1211 C CA . GLU A 1 149 ? -8.056 14.126 12.832 1.00 98.19 149 GLU A CA 1
ATOM 1212 C C . GLU A 1 149 ? -8.465 13.114 11.760 1.00 98.19 149 GLU A C 1
ATOM 1214 O O . GLU A 1 149 ? -7.858 13.076 10.686 1.00 98.19 149 GLU A O 1
ATOM 1219 N N . ALA A 1 150 ? -9.512 12.330 12.020 1.00 98.00 150 ALA A N 1
ATOM 1220 C CA . ALA A 1 150 ? -10.088 11.376 11.085 1.00 98.00 150 ALA A CA 1
ATOM 1221 C C . ALA A 1 150 ? -10.625 12.078 9.834 1.00 98.00 150 ALA A C 1
ATOM 1223 O O . ALA A 1 150 ? -10.283 11.686 8.715 1.00 98.00 150 ALA A O 1
ATOM 1224 N N . LEU A 1 151 ? -11.378 13.171 9.995 1.00 97.50 151 LEU A N 1
ATOM 1225 C CA . LEU A 1 151 ? -11.867 13.965 8.867 1.00 97.50 151 LEU A CA 1
ATOM 1226 C C . LEU A 1 151 ? -10.708 14.536 8.037 1.00 97.50 151 LEU A C 1
ATOM 1228 O O . LEU A 1 151 ? -10.707 14.442 6.807 1.00 97.50 151 LEU A O 1
ATOM 1232 N N . GLN A 1 152 ? -9.681 15.084 8.696 1.00 97.31 152 GLN A N 1
ATOM 1233 C CA . GLN A 1 152 ? -8.483 15.581 8.009 1.00 97.31 152 GLN A CA 1
ATOM 1234 C C . GLN A 1 152 ? -7.726 14.463 7.287 1.00 97.31 152 GLN A C 1
ATOM 1236 O O . GLN A 1 152 ? -7.250 14.665 6.166 1.00 97.31 152 GLN A O 1
ATOM 1241 N N . TYR A 1 153 ? -7.624 13.284 7.898 1.00 96.94 153 TYR A N 1
ATOM 1242 C CA . TYR A 1 153 ? -7.003 12.108 7.303 1.00 96.94 153 TYR A CA 1
ATOM 1243 C C . TYR A 1 153 ? -7.757 11.650 6.048 1.00 96.94 153 TYR A C 1
ATOM 1245 O O . TYR A 1 153 ? -7.128 11.484 4.996 1.00 96.94 153 TYR A O 1
ATOM 1253 N N . LEU A 1 154 ? -9.089 11.536 6.112 1.00 96.12 154 LEU A N 1
ATOM 1254 C CA . LEU A 1 154 ? -9.924 11.199 4.958 1.00 96.12 154 LEU A CA 1
ATOM 1255 C C . LEU A 1 154 ? -9.752 12.221 3.826 1.00 96.12 154 LEU A C 1
ATOM 1257 O O . LEU A 1 154 ? -9.519 11.843 2.675 1.00 96.12 154 LEU A O 1
ATOM 1261 N N . LYS A 1 155 ? -9.763 13.517 4.152 1.00 94.81 155 LYS A N 1
ATOM 1262 C CA . LYS A 1 155 ? -9.589 14.607 3.185 1.00 94.81 155 LYS A CA 1
ATOM 1263 C C . LYS A 1 155 ? -8.225 14.604 2.500 1.00 94.81 155 LYS A C 1
ATOM 1265 O O . LYS A 1 155 ? -8.140 14.739 1.280 1.00 94.81 155 LYS A O 1
ATOM 1270 N N . LYS A 1 156 ? -7.147 14.515 3.282 1.00 94.25 156 LYS A N 1
ATOM 1271 C CA . LYS A 1 156 ? -5.775 14.706 2.785 1.00 94.25 156 LYS A CA 1
ATOM 1272 C C . LYS A 1 156 ? -5.165 13.426 2.228 1.00 94.25 156 LYS A C 1
ATOM 1274 O O . LYS A 1 156 ? -4.364 13.503 1.303 1.00 94.25 156 LYS A O 1
ATOM 1279 N N . THR A 1 157 ? -5.547 12.269 2.764 1.00 94.00 157 THR A N 1
ATOM 1280 C CA . THR A 1 157 ? -4.893 10.989 2.456 1.00 94.00 157 THR A CA 1
ATOM 1281 C C . THR A 1 157 ? -5.773 10.078 1.613 1.00 94.00 157 THR A C 1
ATOM 1283 O O . THR A 1 157 ? -5.297 9.535 0.618 1.00 94.00 157 THR A O 1
ATOM 1286 N N . ILE A 1 158 ? -7.054 9.932 1.966 1.00 95.81 158 ILE A N 1
ATOM 1287 C CA . ILE A 1 158 ? -7.957 8.986 1.291 1.00 95.81 158 ILE A CA 1
ATOM 1288 C C . ILE A 1 158 ? -8.542 9.585 0.009 1.00 95.81 158 ILE A C 1
ATOM 1290 O O . ILE A 1 158 ? -8.487 8.950 -1.044 1.00 95.81 158 ILE A O 1
ATOM 1294 N N . LYS A 1 159 ? -9.002 10.843 0.036 1.00 94.94 159 LYS A N 1
ATOM 1295 C CA . LYS A 1 159 ? -9.579 11.521 -1.140 1.00 94.94 159 LYS A CA 1
ATOM 1296 C C . LYS A 1 159 ? -8.682 11.470 -2.388 1.00 94.94 159 LYS A C 1
ATOM 1298 O O . LYS A 1 159 ? -9.208 11.208 -3.471 1.00 94.94 159 LYS A O 1
ATOM 1303 N N . PRO A 1 160 ? -7.351 11.694 -2.314 1.00 93.56 160 PRO A N 1
ATOM 1304 C CA . PRO A 1 160 ? -6.484 11.550 -3.483 1.00 93.56 160 PRO A CA 1
ATOM 1305 C C . PRO A 1 160 ? -6.429 10.124 -4.048 1.00 93.56 160 PRO A C 1
ATOM 1307 O O . PRO A 1 160 ? -6.339 9.974 -5.267 1.00 93.56 160 PRO A O 1
ATOM 1310 N N . GLN A 1 161 ? -6.509 9.095 -3.197 1.00 92.75 161 GLN A N 1
ATOM 1311 C CA . GLN A 1 161 ? -6.544 7.694 -3.634 1.00 92.75 161 GLN A CA 1
ATOM 1312 C C . GLN A 1 161 ? -7.868 7.370 -4.326 1.00 92.75 161 GLN A C 1
ATOM 1314 O O . GLN A 1 161 ? -7.862 6.808 -5.416 1.00 92.75 161 GLN A O 1
ATOM 1319 N N . LEU A 1 162 ? -8.990 7.843 -3.779 1.00 93.69 162 LEU A N 1
ATOM 1320 C CA . LEU A 1 162 ? -10.302 7.709 -4.419 1.00 93.69 162 LEU A CA 1
ATOM 1321 C C . LEU A 1 162 ? -10.346 8.421 -5.778 1.00 93.69 162 LEU A C 1
ATOM 1323 O O . LEU A 1 162 ? -10.789 7.852 -6.769 1.00 93.69 162 LEU A O 1
ATOM 1327 N N . ARG A 1 163 ? -9.783 9.632 -5.884 1.00 92.88 163 ARG A N 1
ATOM 1328 C CA . ARG A 1 163 ? -9.625 10.317 -7.182 1.00 92.88 163 ARG A CA 1
ATOM 1329 C C . ARG A 1 163 ? -8.781 9.509 -8.168 1.00 92.88 163 ARG A C 1
ATOM 1331 O O . ARG A 1 163 ? -9.054 9.551 -9.365 1.00 92.88 163 ARG A O 1
ATOM 1338 N N . ARG A 1 164 ? -7.737 8.818 -7.696 1.00 91.19 164 ARG A N 1
ATOM 1339 C CA . ARG A 1 164 ? -6.928 7.925 -8.535 1.00 91.19 164 ARG A CA 1
ATOM 1340 C C . ARG A 1 164 ? -7.751 6.731 -9.007 1.00 91.19 164 ARG A C 1
ATOM 1342 O O . ARG A 1 164 ? -7.695 6.452 -10.197 1.00 91.19 164 ARG A O 1
ATOM 1349 N N . LEU A 1 165 ? -8.515 6.098 -8.120 1.00 89.94 165 LEU A N 1
ATOM 1350 C CA . LEU A 1 165 ? -9.423 5.013 -8.475 1.00 89.94 165 LEU A CA 1
ATOM 1351 C C . LEU A 1 165 ? -10.377 5.439 -9.601 1.00 89.94 165 LEU A C 1
ATOM 1353 O O . LEU A 1 165 ? -10.385 4.797 -10.645 1.00 89.94 165 LEU A O 1
ATOM 1357 N N . LEU A 1 166 ? -11.080 6.569 -9.452 1.00 90.25 166 LEU A N 1
ATOM 1358 C CA . LEU A 1 166 ? -11.990 7.072 -10.495 1.00 90.25 166 LEU A CA 1
ATOM 1359 C C . LEU A 1 166 ? -11.291 7.256 -11.841 1.00 90.25 166 LEU A C 1
ATOM 1361 O O . LEU A 1 166 ? -11.786 6.803 -12.865 1.00 90.25 166 LEU A O 1
ATOM 1365 N N . ARG A 1 167 ? -10.100 7.868 -11.845 1.00 90.44 167 ARG A N 1
ATOM 1366 C CA . ARG A 1 167 ? -9.325 8.036 -13.083 1.00 90.44 167 ARG A CA 1
ATOM 1367 C C . ARG A 1 167 ? -8.989 6.700 -13.737 1.00 90.44 167 ARG A C 1
ATOM 1369 O O . ARG A 1 167 ? -9.042 6.613 -14.956 1.00 90.44 167 ARG A O 1
ATOM 1376 N N . VAL A 1 168 ? -8.624 5.685 -12.954 1.00 88.31 168 VAL A N 1
ATOM 1377 C CA . VAL A 1 168 ? -8.314 4.345 -13.477 1.00 88.31 168 VAL A CA 1
ATOM 1378 C C . VAL A 1 168 ? -9.557 3.705 -14.092 1.00 88.31 168 VAL A C 1
ATOM 1380 O O . VAL A 1 168 ? -9.469 3.171 -15.192 1.00 88.31 168 VAL A O 1
ATOM 1383 N N . LEU A 1 169 ? -10.709 3.809 -13.425 1.00 86.69 169 LEU A N 1
ATOM 1384 C CA . LEU A 1 169 ? -11.984 3.280 -13.920 1.00 86.69 169 LEU A CA 1
ATOM 1385 C C . LEU A 1 169 ? -12.470 3.982 -15.197 1.00 86.69 169 LEU A C 1
ATOM 1387 O O . LEU A 1 169 ? -13.051 3.347 -16.069 1.00 86.69 169 LEU A O 1
ATOM 1391 N N . GLU A 1 170 ? -12.210 5.283 -15.324 1.00 88.19 170 GLU A N 1
ATOM 1392 C CA . GLU A 1 170 ? -12.536 6.082 -16.514 1.00 88.19 170 GLU A CA 1
ATOM 1393 C C . GLU A 1 170 ? -11.528 5.901 -17.663 1.00 88.19 170 GLU A C 1
ATOM 1395 O O . GLU A 1 170 ? -11.812 6.270 -18.804 1.00 88.19 170 GLU A O 1
ATOM 1400 N N . THR A 1 171 ? -10.329 5.381 -17.383 1.00 86.12 171 THR A N 1
ATOM 1401 C CA . THR A 1 171 ? -9.293 5.200 -18.406 1.00 86.12 171 THR A CA 1
ATOM 1402 C C . THR A 1 171 ? -9.692 4.044 -19.328 1.00 86.12 171 THR A C 1
ATOM 1404 O O . THR A 1 171 ? -10.029 2.973 -18.828 1.00 86.12 171 THR A O 1
ATOM 1407 N N . PRO A 1 172 ? -9.645 4.201 -20.664 1.00 84.06 172 PRO A N 1
ATOM 1408 C CA . PRO A 1 172 ? -9.843 3.087 -21.591 1.00 84.06 172 PRO A CA 1
ATOM 1409 C C . PRO A 1 172 ? -8.897 1.917 -21.291 1.00 84.06 172 PRO A C 1
ATOM 1411 O O . PRO A 1 172 ? -7.746 2.135 -20.916 1.00 84.06 172 PRO A O 1
ATOM 1414 N N . GLU A 1 173 ? -9.376 0.681 -21.425 1.00 75.62 173 GLU A N 1
ATOM 1415 C CA . GLU A 1 173 ? -8.642 -0.524 -21.003 1.00 75.62 173 GLU A CA 1
ATOM 1416 C C . GLU A 1 173 ? -7.271 -0.654 -21.683 1.00 75.62 173 GLU A C 1
ATOM 1418 O O . GLU A 1 173 ? -6.267 -0.941 -21.030 1.00 75.62 173 GLU A O 1
ATOM 1423 N N . ASP A 1 174 ? -7.210 -0.318 -22.971 1.00 74.00 174 ASP A N 1
ATOM 1424 C CA . ASP A 1 174 ? -6.006 -0.295 -23.804 1.00 74.00 174 ASP A CA 1
ATOM 1425 C C . ASP A 1 174 ? -4.974 0.766 -23.378 1.00 74.00 174 ASP A C 1
ATOM 1427 O O . ASP A 1 174 ? -3.818 0.716 -23.799 1.00 74.00 174 ASP A O 1
ATOM 1431 N N . LYS A 1 175 ? -5.371 1.721 -22.529 1.00 77.88 175 LYS A N 1
ATOM 1432 C CA . LYS A 1 175 ? -4.533 2.833 -22.055 1.00 77.88 175 LYS A CA 1
ATOM 1433 C C . LYS A 1 175 ? -4.106 2.703 -20.598 1.00 77.88 175 LYS A C 1
ATOM 1435 O O . LYS A 1 175 ? -3.364 3.559 -20.108 1.00 77.88 175 LYS A O 1
ATOM 1440 N N . ILE A 1 176 ? -4.549 1.663 -19.894 1.00 76.75 176 ILE A N 1
ATOM 1441 C CA . ILE A 1 176 ? -4.142 1.441 -18.506 1.00 76.75 176 ILE A CA 1
ATOM 1442 C C . ILE A 1 176 ? -2.674 1.049 -18.451 1.00 76.75 176 ILE A C 1
ATOM 1444 O O . ILE A 1 176 ? -2.197 0.198 -19.204 1.00 76.75 176 ILE A O 1
ATOM 1448 N N . ARG A 1 177 ? -1.945 1.658 -17.514 1.00 68.75 177 ARG A N 1
ATOM 1449 C CA . ARG A 1 177 ? -0.514 1.414 -17.357 1.00 68.75 177 ARG A CA 1
ATOM 1450 C C . ARG A 1 177 ? -0.259 -0.054 -17.007 1.00 68.75 177 ARG A C 1
ATOM 1452 O O . ARG A 1 177 ? -0.776 -0.573 -16.020 1.00 68.75 177 ARG A O 1
ATOM 1459 N N . ILE A 1 178 ? 0.609 -0.697 -17.787 1.00 65.19 178 ILE A N 1
ATOM 1460 C CA . ILE A 1 178 ? 1.018 -2.107 -17.626 1.00 65.19 178 ILE A CA 1
ATOM 1461 C C . ILE A 1 178 ? 2.345 -2.209 -16.855 1.00 65.19 178 ILE A C 1
ATOM 1463 O O . ILE A 1 178 ? 3.095 -3.165 -17.007 1.00 65.19 178 ILE A O 1
ATOM 1467 N N . THR A 1 179 ? 2.708 -1.209 -16.047 1.00 64.44 179 THR A N 1
ATOM 1468 C CA . THR A 1 179 ? 3.960 -1.276 -15.283 1.00 64.44 179 THR A CA 1
ATOM 1469 C C . THR A 1 179 ? 3.835 -2.359 -14.205 1.00 64.44 179 THR A C 1
ATOM 1471 O O . THR A 1 179 ? 3.001 -2.206 -13.307 1.00 64.44 179 THR A O 1
ATOM 1474 N N . PRO A 1 180 ? 4.633 -3.446 -14.254 1.00 65.75 180 PRO A N 1
ATOM 1475 C CA . PRO A 1 180 ? 4.586 -4.475 -13.224 1.00 65.75 180 PRO A CA 1
ATOM 1476 C C . PRO A 1 180 ? 5.008 -3.871 -11.883 1.00 65.75 180 PRO A C 1
ATOM 1478 O O . PRO A 1 180 ? 6.049 -3.216 -11.794 1.00 65.75 180 PRO A O 1
ATOM 1481 N N . SER A 1 181 ? 4.218 -4.088 -10.831 1.00 71.75 181 SER A N 1
ATOM 1482 C CA . SER A 1 181 ? 4.635 -3.715 -9.479 1.00 71.75 181 SER A CA 1
ATOM 1483 C C . SER A 1 181 ? 5.499 -4.824 -8.900 1.00 71.75 181 SER A C 1
ATOM 1485 O O . SER A 1 181 ? 5.045 -5.953 -8.730 1.00 71.75 181 SER A O 1
ATOM 1487 N N . THR A 1 182 ? 6.732 -4.496 -8.521 1.00 68.69 182 THR A N 1
ATOM 1488 C CA . THR A 1 182 ? 7.621 -5.443 -7.830 1.00 68.69 182 THR A CA 1
ATOM 1489 C C . THR A 1 182 ? 7.112 -5.824 -6.439 1.00 68.69 182 THR A C 1
ATOM 1491 O O . THR A 1 182 ? 7.531 -6.844 -5.900 1.00 68.69 182 THR A O 1
ATOM 1494 N N . ARG A 1 183 ? 6.200 -5.030 -5.860 1.00 70.06 183 ARG A N 1
ATOM 1495 C CA . ARG A 1 183 ? 5.552 -5.310 -4.573 1.00 70.06 183 ARG A CA 1
ATOM 1496 C C . ARG A 1 183 ? 4.305 -6.173 -4.716 1.00 70.06 183 ARG A C 1
ATOM 1498 O O . ARG A 1 183 ? 4.116 -7.086 -3.922 1.00 70.06 183 ARG A O 1
ATOM 1505 N N . GLU A 1 184 ? 3.448 -5.869 -5.690 1.00 75.75 184 GLU A N 1
ATOM 1506 C CA . GLU A 1 184 ? 2.143 -6.529 -5.797 1.00 75.75 184 GLU A CA 1
ATOM 1507 C C . GLU A 1 184 ? 2.153 -7.731 -6.742 1.00 75.75 184 GLU A C 1
ATOM 1509 O O . GLU A 1 184 ? 1.511 -8.724 -6.423 1.00 75.75 184 GLU A O 1
ATOM 1514 N N . CYS A 1 185 ? 2.877 -7.688 -7.870 1.00 77.38 185 CYS A N 1
ATOM 1515 C CA . CYS A 1 185 ? 2.828 -8.753 -8.879 1.00 77.38 185 CYS A CA 1
ATOM 1516 C C . CYS A 1 185 ? 3.242 -10.140 -8.361 1.00 77.38 185 CYS A C 1
ATOM 1518 O O . CYS A 1 185 ? 2.526 -11.079 -8.697 1.00 77.38 185 CYS A O 1
ATOM 1520 N N . PRO A 1 186 ? 4.310 -10.313 -7.548 1.00 73.06 186 PRO A N 1
ATOM 1521 C CA . PRO A 1 186 ? 4.739 -11.645 -7.105 1.00 73.06 186 PRO A CA 1
ATOM 1522 C C . PRO A 1 186 ? 3.667 -12.429 -6.342 1.00 73.06 186 PRO A C 1
ATOM 1524 O O . PRO A 1 186 ? 3.626 -13.648 -6.434 1.00 73.06 186 PRO A O 1
ATOM 1527 N N . ASN A 1 187 ? 2.792 -11.720 -5.624 1.00 70.00 187 ASN A N 1
ATOM 1528 C CA . ASN A 1 187 ? 1.725 -12.301 -4.808 1.00 70.00 187 ASN A CA 1
ATOM 1529 C C . ASN A 1 187 ? 0.333 -11.874 -5.304 1.00 70.00 187 ASN A C 1
ATOM 1531 O O . ASN A 1 187 ? -0.635 -11.903 -4.544 1.00 70.00 187 ASN A O 1
ATOM 1535 N N . CYS A 1 188 ? 0.224 -11.393 -6.548 1.00 75.31 188 CYS A N 1
ATOM 1536 C CA . CYS A 1 188 ? -1.046 -10.909 -7.070 1.00 75.31 188 CYS A CA 1
ATOM 1537 C C . CYS A 1 188 ? -1.930 -12.107 -7.438 1.00 75.31 188 CYS A C 1
ATOM 1539 O O . CYS A 1 188 ? -1.555 -12.861 -8.337 1.00 75.31 188 CYS A O 1
ATOM 1541 N N . PRO A 1 189 ? -3.131 -12.249 -6.850 1.00 71.31 189 PRO A N 1
ATOM 1542 C CA . PRO A 1 189 ? -4.038 -13.346 -7.194 1.00 71.31 189 PRO A CA 1
ATOM 1543 C C . PRO A 1 189 ? -4.592 -13.243 -8.624 1.00 71.31 189 PRO A C 1
ATOM 1545 O O . PRO A 1 189 ? -5.158 -14.192 -9.150 1.00 71.31 189 PRO A O 1
ATOM 1548 N N . LEU A 1 190 ? -4.412 -12.088 -9.270 1.00 74.94 190 LEU A N 1
ATOM 1549 C CA . LEU A 1 190 ? -4.828 -11.821 -10.646 1.00 74.94 190 LEU A CA 1
ATOM 1550 C C . LEU A 1 190 ? -3.662 -11.922 -11.642 1.00 74.94 190 LEU A C 1
ATOM 1552 O O . LEU A 1 190 ? -3.809 -11.522 -12.797 1.00 74.94 190 LEU A O 1
ATOM 1556 N N . LEU A 1 191 ? -2.487 -12.406 -11.213 1.00 75.44 191 LEU A N 1
ATOM 1557 C CA . LEU A 1 191 ? -1.296 -12.455 -12.063 1.00 75.44 191 LEU A CA 1
ATOM 1558 C C . LEU A 1 191 ? -1.515 -13.314 -13.312 1.00 75.44 191 LEU A C 1
ATOM 1560 O O . LEU A 1 191 ? -1.079 -12.917 -14.388 1.00 75.44 191 LEU A O 1
ATOM 1564 N N . ASP A 1 192 ? -2.214 -14.440 -13.196 1.00 72.19 192 ASP A N 1
ATOM 1565 C CA . ASP A 1 192 ? -2.459 -15.321 -14.342 1.00 72.19 192 ASP A CA 1
ATOM 1566 C C . ASP A 1 192 ? -3.422 -14.696 -15.355 1.00 72.19 192 ASP A C 1
ATOM 1568 O O . ASP A 1 192 ? -3.190 -14.794 -16.560 1.00 72.19 192 ASP A O 1
ATOM 1572 N N . LYS A 1 193 ? -4.420 -13.932 -14.886 1.00 73.94 193 LYS A N 1
ATOM 1573 C CA . LYS A 1 193 ? -5.265 -13.111 -15.765 1.00 73.94 193 LYS A CA 1
ATOM 1574 C C . LYS A 1 193 ? -4.424 -12.072 -16.510 1.00 73.94 193 LYS A C 1
ATOM 1576 O O . LYS A 1 193 ? -4.539 -11.963 -17.724 1.00 73.94 193 LYS A O 1
ATOM 1581 N N . CYS A 1 194 ? -3.529 -11.370 -15.808 1.00 75.50 194 CYS A N 1
ATOM 1582 C CA . CYS A 1 194 ? -2.591 -10.440 -16.441 1.00 75.50 194 CYS A CA 1
ATOM 1583 C C . CYS A 1 194 ? -1.694 -11.137 -17.476 1.00 75.50 194 CYS A C 1
ATOM 1585 O O . CYS A 1 194 ? -1.510 -10.594 -18.556 1.00 75.50 194 CYS A O 1
ATOM 1587 N N . ARG A 1 195 ? -1.140 -12.317 -17.166 1.00 72.75 195 ARG A N 1
ATOM 1588 C CA . ARG A 1 195 ? -0.233 -13.074 -18.052 1.00 72.75 195 ARG A CA 1
ATOM 1589 C C . ARG A 1 195 ? -0.893 -13.518 -19.353 1.00 72.75 195 ARG A C 1
ATOM 1591 O O . ARG A 1 195 ? -0.214 -13.565 -20.374 1.00 72.75 195 ARG A O 1
ATOM 1598 N N . ALA A 1 196 ? -2.187 -13.827 -19.310 1.00 71.62 196 ALA A N 1
ATOM 1599 C CA . ALA A 1 196 ? -2.960 -14.233 -20.479 1.00 71.62 196 ALA A CA 1
ATOM 1600 C C . ALA A 1 196 ? -3.295 -13.064 -21.428 1.00 71.62 196 ALA A C 1
ATOM 1602 O O . ALA A 1 196 ? -3.719 -13.290 -22.562 1.00 71.62 196 ALA A O 1
ATOM 1603 N N . GLU A 1 197 ? -3.120 -11.812 -20.995 1.00 70.56 197 GLU A N 1
ATOM 1604 C CA . GLU A 1 197 ? -3.438 -10.651 -21.818 1.00 70.56 197 GLU A CA 1
ATOM 1605 C C . GLU A 1 197 ? -2.318 -10.266 -22.786 1.00 70.56 197 GLU A C 1
ATOM 1607 O O . GLU A 1 197 ? -1.123 -10.293 -22.475 1.00 70.56 197 GLU A O 1
ATOM 1612 N N . LYS A 1 198 ? -2.724 -9.815 -23.978 1.00 58.44 198 LYS A N 1
ATOM 1613 C CA . LYS A 1 198 ? -1.798 -9.267 -24.972 1.00 58.44 198 LYS A CA 1
ATOM 1614 C C . LYS A 1 198 ? -1.054 -8.065 -24.382 1.00 58.44 198 LYS A C 1
ATOM 1616 O O . LYS A 1 198 ? -1.670 -7.082 -23.986 1.00 58.44 198 LYS A O 1
ATOM 1621 N N . GLY A 1 199 ? 0.277 -8.136 -24.380 1.00 59.34 199 GLY A N 1
ATOM 1622 C CA . GLY A 1 199 ? 1.147 -7.053 -23.914 1.00 59.34 199 GLY A CA 1
ATOM 1623 C C . GLY A 1 199 ? 1.654 -7.193 -22.478 1.00 59.34 199 GLY A C 1
ATOM 1624 O O . GLY A 1 199 ? 2.413 -6.328 -22.038 1.00 59.34 199 GLY A O 1
ATOM 1625 N N . PHE A 1 200 ? 1.309 -8.265 -21.751 1.00 64.38 200 PHE A N 1
ATOM 1626 C CA . PHE A 1 200 ? 1.980 -8.551 -20.483 1.00 64.38 200 PHE A CA 1
ATOM 1627 C C . PHE A 1 200 ? 3.458 -8.881 -20.728 1.00 64.38 200 PHE A C 1
ATOM 1629 O O . PHE A 1 200 ? 3.756 -9.779 -21.527 1.00 64.38 200 PHE A O 1
ATOM 1636 N N . PRO A 1 201 ? 4.399 -8.192 -20.056 1.00 61.62 201 PRO A N 1
ATOM 1637 C CA . PRO A 1 201 ? 5.813 -8.476 -20.228 1.00 61.62 201 PRO A CA 1
ATOM 1638 C C . PRO A 1 201 ? 6.095 -9.946 -19.919 1.00 61.62 201 PRO A C 1
ATOM 1640 O O . PRO A 1 201 ? 5.829 -10.406 -18.810 1.00 61.62 201 PRO A O 1
ATOM 1643 N N . LEU A 1 202 ? 6.657 -10.663 -20.895 1.00 63.88 202 LEU A N 1
ATOM 1644 C CA . LEU A 1 202 ? 7.095 -12.052 -20.745 1.00 63.88 202 LEU A CA 1
ATOM 1645 C C . LEU A 1 202 ? 5.967 -13.081 -20.500 1.00 63.88 202 LEU A C 1
ATOM 1647 O O . LEU A 1 202 ? 6.252 -14.193 -20.063 1.00 63.88 202 LEU A O 1
ATOM 1651 N N . GLY A 1 203 ? 4.699 -12.763 -20.804 1.00 62.12 203 GLY A N 1
ATOM 1652 C CA . GLY A 1 203 ? 3.596 -13.744 -20.732 1.00 62.12 203 GLY A CA 1
ATOM 1653 C C . GLY A 1 203 ? 3.807 -14.958 -21.650 1.00 62.12 203 GLY A C 1
ATOM 1654 O O . GLY A 1 203 ? 3.460 -16.081 -21.303 1.00 62.12 203 GLY A O 1
ATOM 1655 N N . GLU A 1 204 ? 4.496 -14.750 -22.772 1.00 65.94 204 GLU A N 1
ATOM 1656 C CA . GLU A 1 204 ? 4.885 -15.782 -23.741 1.00 65.94 204 GLU A CA 1
ATOM 1657 C C . GLU A 1 204 ? 5.923 -16.797 -23.227 1.00 65.94 204 GLU A C 1
ATOM 1659 O O . GLU A 1 204 ? 6.244 -17.738 -23.945 1.00 65.94 204 GLU A O 1
ATOM 1664 N N . LEU A 1 205 ? 6.488 -16.613 -22.025 1.00 67.31 205 LEU A N 1
ATOM 1665 C CA . LEU A 1 205 ? 7.493 -17.533 -21.478 1.00 67.31 205 LEU A CA 1
ATOM 1666 C C . LEU A 1 205 ? 6.899 -18.829 -20.916 1.00 67.31 205 LEU A C 1
ATOM 1668 O O . LEU A 1 205 ? 7.651 -19.778 -20.717 1.00 67.31 205 LEU A O 1
ATOM 1672 N N . ILE A 1 206 ? 5.591 -18.868 -20.639 1.00 66.81 206 ILE A N 1
ATOM 1673 C CA . ILE A 1 206 ? 4.932 -19.997 -19.957 1.00 66.81 206 ILE A CA 1
ATOM 1674 C C . ILE A 1 206 ? 5.089 -21.304 -20.748 1.00 66.81 206 ILE A C 1
ATOM 1676 O O . ILE A 1 206 ? 5.320 -22.351 -20.149 1.00 66.81 206 ILE A O 1
ATOM 1680 N N . ASP A 1 207 ? 5.056 -21.220 -22.079 1.00 72.81 207 ASP A N 1
ATOM 1681 C CA . ASP A 1 207 ? 5.079 -22.381 -22.977 1.00 72.81 207 ASP A CA 1
ATOM 1682 C C . ASP A 1 207 ? 6.432 -22.583 -23.686 1.00 72.81 207 ASP A C 1
ATOM 1684 O O . ASP A 1 207 ? 6.543 -23.402 -24.599 1.00 72.81 207 ASP A O 1
ATOM 1688 N N . LYS A 1 208 ? 7.473 -21.828 -23.306 1.00 79.50 208 LYS A N 1
ATOM 1689 C CA . LYS A 1 208 ? 8.786 -21.862 -23.970 1.00 79.50 208 LYS A CA 1
ATOM 1690 C C . LYS A 1 208 ? 9.760 -22.806 -23.279 1.00 79.50 208 LYS A C 1
ATOM 1692 O O . LYS A 1 208 ? 9.825 -22.900 -22.055 1.00 79.50 208 LYS A O 1
ATOM 1697 N N . SER A 1 209 ? 10.591 -23.465 -24.079 1.00 85.88 209 SER A N 1
ATOM 1698 C CA . SER A 1 209 ? 11.703 -24.271 -23.583 1.00 85.88 209 SER A CA 1
ATOM 1699 C C . SER A 1 209 ? 12.811 -23.399 -22.962 1.00 85.88 209 SER A C 1
ATOM 1701 O O . SER A 1 209 ? 12.960 -22.225 -23.319 1.00 85.88 209 SER A O 1
ATOM 1703 N N . PRO A 1 210 ? 13.669 -23.956 -22.083 1.00 76.81 210 PRO A N 1
ATOM 1704 C CA . PRO A 1 210 ? 14.799 -23.220 -21.507 1.00 76.81 210 PRO A CA 1
ATOM 1705 C C . PRO A 1 210 ? 15.731 -22.572 -22.544 1.00 76.81 210 PRO A C 1
ATOM 1707 O O . PRO A 1 210 ? 16.255 -21.486 -22.300 1.00 76.81 210 PRO A O 1
ATOM 1710 N N . GLN A 1 211 ? 15.921 -23.215 -23.703 1.00 86.06 211 GLN A N 1
ATOM 1711 C CA . GLN A 1 211 ? 16.750 -22.692 -24.791 1.00 86.06 211 GLN A CA 1
ATOM 1712 C C . GLN A 1 211 ? 16.127 -21.436 -25.419 1.00 86.06 211 GLN A C 1
ATOM 1714 O O . GLN A 1 211 ? 16.807 -20.423 -25.566 1.00 86.06 211 GLN A O 1
ATOM 1719 N N . GLU A 1 212 ? 14.825 -21.463 -25.712 1.00 83.56 212 GLU A N 1
ATOM 1720 C CA . GLU A 1 212 ? 14.102 -20.306 -26.258 1.00 83.56 212 GLU A CA 1
ATOM 1721 C C . GLU A 1 212 ? 14.099 -19.129 -25.273 1.00 83.56 212 GLU A C 1
ATOM 1723 O O . GLU A 1 212 ? 14.283 -17.978 -25.669 1.00 83.56 212 GLU A O 1
ATOM 1728 N N . ILE A 1 213 ? 13.959 -19.410 -23.973 1.00 79.00 213 ILE A N 1
ATOM 1729 C CA . ILE A 1 213 ? 14.059 -18.391 -22.919 1.00 79.00 213 ILE A CA 1
ATOM 1730 C C . ILE A 1 213 ? 15.461 -17.759 -22.910 1.00 79.00 213 ILE A C 1
ATOM 1732 O O . ILE A 1 213 ? 15.588 -16.536 -22.803 1.00 79.00 213 ILE A O 1
ATOM 1736 N N . ALA A 1 214 ? 16.521 -18.564 -23.040 1.00 75.00 214 ALA A N 1
ATOM 1737 C CA . ALA A 1 214 ? 17.898 -18.073 -23.058 1.00 75.00 214 ALA A CA 1
ATOM 1738 C C . ALA A 1 214 ? 18.193 -17.196 -24.290 1.00 75.00 214 ALA A C 1
ATOM 1740 O O . ALA A 1 214 ? 18.809 -16.134 -24.163 1.00 75.00 214 ALA A O 1
ATOM 1741 N N . GLU A 1 215 ? 17.716 -17.595 -25.469 1.00 84.31 215 GLU A N 1
ATOM 1742 C CA . GLU A 1 215 ? 17.840 -16.815 -26.706 1.00 84.31 215 GLU A CA 1
ATOM 1743 C C . GLU A 1 215 ? 17.102 -15.476 -26.602 1.00 84.31 215 GLU A C 1
ATOM 1745 O O . GLU A 1 215 ? 17.666 -14.419 -26.906 1.00 84.31 215 GLU A O 1
ATOM 1750 N N . MET A 1 216 ? 15.876 -15.494 -26.072 1.00 83.94 216 MET A N 1
ATOM 1751 C CA . MET A 1 216 ? 15.117 -14.277 -25.786 1.00 83.94 216 MET A CA 1
ATOM 1752 C C . MET A 1 216 ? 15.832 -13.371 -24.787 1.00 83.94 216 MET A C 1
ATOM 1754 O O . MET A 1 216 ? 15.881 -12.160 -24.993 1.00 83.94 216 MET A O 1
ATOM 1758 N N . TYR A 1 217 ? 16.422 -13.928 -23.726 1.00 81.75 217 TYR A N 1
ATOM 1759 C CA . TYR A 1 217 ? 17.182 -13.151 -22.748 1.00 81.75 217 TYR A CA 1
ATOM 1760 C C . TYR A 1 217 ? 18.357 -12.409 -23.394 1.00 81.75 217 TYR A C 1
ATOM 1762 O O . TYR A 1 217 ? 18.561 -11.225 -23.120 1.00 81.75 217 TYR A O 1
ATOM 1770 N N . ILE A 1 218 ? 19.112 -13.068 -24.278 1.00 83.25 218 ILE A N 1
ATOM 1771 C CA . ILE A 1 218 ? 20.228 -12.437 -24.998 1.00 83.25 218 ILE A CA 1
ATOM 1772 C C . ILE A 1 218 ? 19.722 -11.260 -25.844 1.00 83.25 218 ILE A C 1
ATOM 1774 O O . ILE A 1 218 ? 20.298 -10.167 -25.789 1.00 83.25 218 ILE A O 1
ATOM 1778 N N . LEU A 1 219 ? 18.627 -11.457 -26.582 1.00 83.44 219 LEU A N 1
ATOM 1779 C CA . LEU A 1 219 ? 18.023 -10.419 -27.421 1.00 83.44 219 LEU A CA 1
ATOM 1780 C C . LEU A 1 219 ? 17.492 -9.243 -26.590 1.00 83.44 219 LEU A C 1
ATOM 1782 O O . LEU A 1 219 ? 17.815 -8.089 -26.880 1.00 83.44 219 LEU A O 1
ATOM 1786 N N . LEU A 1 220 ? 16.738 -9.523 -25.526 1.00 83.25 220 LEU A N 1
ATOM 1787 C CA . LEU A 1 220 ? 16.198 -8.512 -24.615 1.00 83.25 220 LEU A CA 1
ATOM 1788 C C . LEU A 1 220 ? 17.310 -7.732 -23.919 1.00 83.25 220 LEU A C 1
ATOM 1790 O O . LEU A 1 220 ? 17.212 -6.514 -23.786 1.00 83.25 220 LEU A O 1
ATOM 1794 N N . ARG A 1 221 ? 18.403 -8.395 -23.528 1.00 82.88 221 ARG A N 1
ATOM 1795 C CA . ARG A 1 221 ? 19.575 -7.729 -22.952 1.00 82.88 221 ARG A CA 1
ATOM 1796 C C . ARG A 1 221 ? 20.203 -6.748 -23.943 1.00 82.88 221 ARG A C 1
ATOM 1798 O O . ARG A 1 221 ? 20.536 -5.630 -23.556 1.00 82.88 221 ARG A O 1
ATOM 1805 N N . ALA A 1 222 ? 20.336 -7.132 -25.213 1.00 84.06 222 ALA A N 1
ATOM 1806 C CA . ALA A 1 222 ? 20.860 -6.246 -26.252 1.00 84.06 222 ALA A CA 1
ATOM 1807 C C . ALA A 1 222 ? 19.928 -5.049 -26.521 1.00 84.06 222 ALA A C 1
ATOM 1809 O O . ALA A 1 222 ? 20.394 -3.914 -26.650 1.00 84.06 222 ALA A O 1
ATOM 1810 N N . GLN A 1 223 ? 18.612 -5.282 -26.566 1.00 84.75 223 GLN A N 1
ATOM 1811 C CA . GLN A 1 223 ? 17.608 -4.223 -26.708 1.00 84.75 223 GLN A CA 1
ATOM 1812 C C . GLN A 1 223 ? 17.612 -3.270 -25.508 1.00 84.75 223 GLN A C 1
ATOM 1814 O O . GLN A 1 223 ? 17.599 -2.053 -25.694 1.00 84.75 223 GLN A O 1
ATOM 1819 N N . TYR A 1 224 ? 17.706 -3.808 -24.290 1.00 85.56 224 TYR A N 1
ATOM 1820 C CA . TYR A 1 224 ? 17.800 -3.032 -23.059 1.00 85.56 224 TYR A CA 1
ATOM 1821 C C . TYR A 1 224 ? 19.002 -2.090 -23.075 1.00 85.56 224 TYR A C 1
ATOM 1823 O O . TYR A 1 224 ? 18.846 -0.915 -22.758 1.00 85.56 224 TYR A O 1
ATOM 1831 N N . SER A 1 225 ? 20.185 -2.561 -23.486 1.00 81.25 225 SER A N 1
ATOM 1832 C CA . SER A 1 225 ? 21.372 -1.701 -23.579 1.00 81.25 225 SER A CA 1
ATOM 1833 C C . SER A 1 225 ? 21.145 -0.501 -24.503 1.00 81.25 225 SER A C 1
ATOM 1835 O O . SER A 1 225 ? 21.435 0.627 -24.112 1.00 81.25 225 SER A O 1
ATOM 1837 N N . ARG A 1 226 ? 20.550 -0.717 -25.684 1.00 86.19 226 ARG A N 1
ATOM 1838 C CA . ARG A 1 226 ? 20.232 0.373 -26.625 1.00 86.19 226 ARG A CA 1
ATOM 1839 C C . ARG A 1 226 ? 19.188 1.340 -26.063 1.00 86.19 226 ARG A C 1
ATOM 1841 O O . ARG A 1 226 ? 19.347 2.552 -26.187 1.00 86.19 226 ARG A O 1
ATOM 1848 N N . LEU A 1 227 ? 18.139 0.813 -25.428 1.00 87.31 227 LEU A N 1
ATOM 1849 C CA . LEU A 1 227 ? 17.103 1.623 -24.786 1.00 87.31 227 LEU A CA 1
ATOM 1850 C C . LEU A 1 227 ? 17.679 2.462 -23.638 1.00 87.31 227 LEU A C 1
ATOM 1852 O O . LEU A 1 227 ? 17.360 3.642 -23.522 1.00 87.31 227 LEU A O 1
ATOM 1856 N N . ALA A 1 228 ? 18.550 1.878 -22.815 1.00 85.75 228 ALA A N 1
ATOM 1857 C CA . ALA A 1 228 ? 19.215 2.579 -21.726 1.00 85.75 228 ALA A CA 1
ATOM 1858 C C . ALA A 1 228 ? 20.072 3.740 -22.245 1.00 85.75 228 ALA A C 1
ATOM 1860 O O . ALA A 1 228 ? 20.055 4.811 -21.647 1.00 85.75 228 ALA A O 1
ATOM 1861 N N . ASP A 1 229 ? 20.782 3.569 -23.361 1.00 88.50 229 ASP A N 1
ATOM 1862 C CA . ASP A 1 229 ? 21.571 4.653 -23.955 1.00 88.50 229 ASP A CA 1
ATOM 1863 C C . ASP A 1 229 ? 20.693 5.782 -24.503 1.00 88.50 229 ASP A C 1
ATOM 1865 O O . ASP A 1 229 ? 21.005 6.955 -24.292 1.00 88.50 229 ASP A O 1
ATOM 1869 N N . TYR A 1 230 ? 19.555 5.451 -25.119 1.00 90.19 230 TYR A N 1
ATOM 1870 C CA . TYR A 1 230 ? 18.578 6.454 -25.545 1.00 90.19 230 TYR A CA 1
ATOM 1871 C C . TYR A 1 230 ? 17.998 7.230 -24.354 1.00 90.19 230 TYR A C 1
ATOM 1873 O O . TYR A 1 230 ? 17.964 8.460 -24.359 1.00 90.19 230 TYR A O 1
ATOM 1881 N N . LEU A 1 231 ? 17.600 6.521 -23.293 1.00 90.81 231 LEU A N 1
ATOM 1882 C CA . LEU A 1 231 ? 17.078 7.149 -22.081 1.00 90.81 231 LEU A CA 1
ATOM 1883 C C . LEU A 1 231 ? 18.130 8.032 -21.402 1.00 90.81 231 LEU A C 1
ATOM 1885 O O . LEU A 1 231 ? 17.791 9.138 -21.007 1.00 90.81 231 LEU A O 1
ATOM 1889 N N . LYS A 1 232 ? 19.402 7.613 -21.333 1.00 89.75 232 LYS A N 1
ATOM 1890 C CA . LYS A 1 232 ? 20.502 8.455 -20.825 1.00 89.75 232 LYS A CA 1
ATOM 1891 C C . LYS A 1 232 ? 20.620 9.767 -21.595 1.00 89.75 232 LYS A C 1
ATOM 1893 O O . LYS A 1 232 ? 20.763 10.819 -20.975 1.00 89.75 232 LYS A O 1
ATOM 1898 N N . GLN A 1 233 ? 20.583 9.707 -22.931 1.00 89.31 233 GLN A N 1
ATOM 1899 C CA . GLN A 1 233 ? 20.646 10.897 -23.786 1.00 89.31 233 GLN A CA 1
ATOM 1900 C C . GLN A 1 233 ? 19.461 11.825 -23.519 1.00 89.31 233 GLN A C 1
ATOM 1902 O O . GLN A 1 233 ? 19.653 13.027 -23.361 1.00 89.31 233 GLN A O 1
ATOM 1907 N N . TYR A 1 234 ? 18.258 11.265 -23.400 1.00 89.75 234 TYR A N 1
ATOM 1908 C CA . TYR A 1 234 ? 17.062 12.033 -23.080 1.00 89.75 234 TYR A CA 1
ATOM 1909 C C . TYR A 1 234 ? 17.151 12.685 -21.691 1.00 89.75 234 TYR A C 1
ATOM 1911 O O . TYR A 1 234 ? 16.976 13.895 -21.562 1.00 89.75 234 TYR A O 1
ATOM 1919 N N . THR A 1 235 ? 17.477 11.918 -20.645 1.00 90.00 235 THR A N 1
ATOM 1920 C CA . THR A 1 235 ? 17.526 12.427 -19.264 1.00 90.00 235 THR A CA 1
ATOM 1921 C C . THR A 1 235 ? 18.665 13.416 -19.032 1.00 90.00 235 THR A C 1
ATOM 1923 O O . THR A 1 235 ? 18.569 14.248 -18.136 1.00 90.00 235 THR A O 1
ATOM 1926 N N . ASN A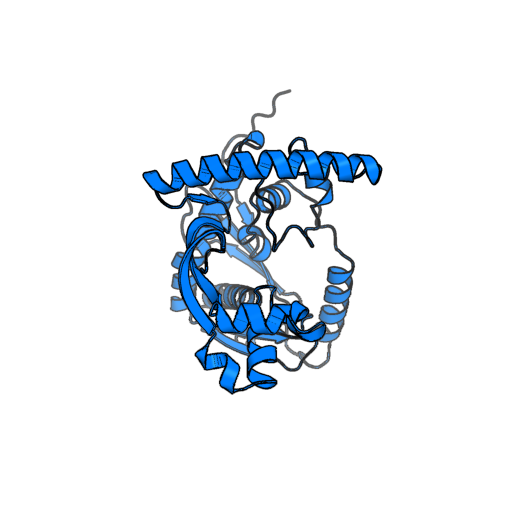 1 236 ? 19.724 13.375 -19.849 1.00 84.75 236 ASN A N 1
ATOM 1927 C CA . ASN A 1 236 ? 20.763 14.411 -19.858 1.00 84.75 236 ASN A CA 1
ATOM 1928 C C . ASN A 1 236 ? 20.225 15.789 -20.269 1.00 84.75 236 ASN A C 1
ATOM 1930 O O . ASN A 1 236 ? 20.762 16.799 -19.828 1.00 84.75 236 ASN A O 1
ATOM 1934 N N . VAL A 1 237 ? 19.200 15.833 -21.126 1.00 86.94 237 VAL A N 1
ATOM 1935 C CA . VAL A 1 237 ? 18.634 17.083 -21.657 1.00 86.94 237 VAL A CA 1
ATOM 1936 C C . VAL A 1 237 ? 17.423 17.535 -20.843 1.00 86.94 237 VAL A C 1
ATOM 1938 O O . VAL A 1 237 ? 17.280 18.721 -20.563 1.00 86.94 237 VAL A O 1
ATOM 1941 N N . TYR A 1 238 ? 16.555 16.599 -20.457 1.00 86.25 238 TYR A N 1
ATOM 1942 C CA . TYR A 1 238 ? 15.231 16.907 -19.904 1.00 86.25 238 TYR A CA 1
ATOM 1943 C C . TYR A 1 238 ? 15.066 16.561 -18.419 1.00 86.25 238 TYR A C 1
ATOM 1945 O O . TYR A 1 238 ? 14.009 16.822 -17.850 1.00 86.25 238 TYR A O 1
ATOM 1953 N N . GLY A 1 239 ? 16.096 16.001 -17.780 1.00 86.94 239 GLY A N 1
ATOM 1954 C CA . GLY A 1 239 ? 16.031 15.540 -16.395 1.00 86.94 239 GLY A CA 1
ATOM 1955 C C . GLY A 1 239 ? 15.413 14.148 -16.245 1.00 86.94 239 GLY A C 1
ATOM 1956 O O . GLY A 1 239 ? 15.162 13.438 -17.221 1.00 86.94 239 GLY A O 1
ATOM 1957 N N . ASN A 1 240 ? 15.224 13.729 -14.995 1.00 90.12 240 ASN A N 1
ATOM 1958 C CA . ASN A 1 240 ? 14.743 12.393 -14.654 1.00 90.12 240 ASN A CA 1
ATOM 1959 C C . ASN A 1 240 ? 13.264 12.188 -15.031 1.00 90.12 240 ASN A C 1
ATOM 1961 O O . ASN A 1 240 ? 12.468 13.125 -15.036 1.00 90.12 240 ASN A O 1
ATOM 1965 N N . ILE A 1 241 ? 12.892 10.939 -15.323 1.00 88.31 241 ILE A N 1
ATOM 1966 C CA . ILE A 1 241 ? 11.545 10.552 -15.756 1.00 88.31 241 ILE A CA 1
ATOM 1967 C C . ILE A 1 241 ? 10.879 9.716 -14.664 1.00 88.31 241 ILE A C 1
ATOM 1969 O O . ILE A 1 241 ? 11.380 8.652 -14.295 1.00 88.31 241 ILE A O 1
ATOM 1973 N N . GLU A 1 242 ? 9.709 10.137 -14.193 1.00 83.31 242 GLU A N 1
ATOM 1974 C CA . GLU A 1 242 ? 8.895 9.329 -13.283 1.00 83.31 242 GLU A CA 1
ATOM 1975 C C . GLU A 1 242 ? 8.110 8.248 -14.044 1.00 83.31 242 GLU A C 1
ATOM 1977 O O . GLU A 1 242 ? 7.308 8.538 -14.936 1.00 83.31 242 GLU A O 1
ATOM 1982 N N . VAL A 1 243 ? 8.312 6.983 -13.668 1.00 74.69 243 VAL A N 1
ATOM 1983 C CA . VAL A 1 243 ? 7.633 5.811 -14.235 1.00 74.69 243 VAL A CA 1
ATOM 1984 C C . VAL A 1 243 ? 7.171 4.881 -13.110 1.00 74.69 243 VAL A C 1
ATOM 1986 O O . VAL A 1 243 ? 7.937 4.089 -12.560 1.00 74.69 243 VAL A O 1
ATOM 1989 N N . GLY A 1 244 ? 5.878 4.937 -12.780 1.00 72.50 244 GLY A N 1
ATOM 1990 C CA . GLY A 1 244 ? 5.276 4.075 -11.758 1.00 72.50 244 GLY A CA 1
ATOM 1991 C C . GLY A 1 244 ? 5.860 4.317 -10.360 1.00 72.50 244 GLY A C 1
ATOM 1992 O O . GLY A 1 244 ? 5.696 5.396 -9.798 1.00 72.50 244 GLY A O 1
ATOM 1993 N N . GLU A 1 245 ? 6.510 3.298 -9.787 1.00 73.81 245 GLU A N 1
ATOM 1994 C CA . GLU A 1 245 ? 7.198 3.374 -8.482 1.00 73.81 245 GLU A CA 1
ATOM 1995 C C . GLU A 1 245 ? 8.659 3.863 -8.588 1.00 73.81 245 GLU A C 1
ATOM 1997 O O . GLU A 1 245 ? 9.371 3.904 -7.580 1.00 73.81 245 GLU A O 1
ATOM 2002 N N . TYR A 1 246 ? 9.120 4.203 -9.794 1.00 82.69 246 TYR A N 1
ATOM 2003 C CA . TYR A 1 246 ? 10.520 4.491 -10.082 1.00 82.69 246 TYR A CA 1
ATOM 2004 C C . TYR A 1 246 ? 10.715 5.873 -10.697 1.00 82.69 246 TYR A C 1
ATOM 2006 O O . TYR A 1 246 ? 9.874 6.381 -11.432 1.00 82.69 246 TYR A O 1
ATOM 2014 N N . GLU A 1 247 ? 11.882 6.437 -10.440 1.00 88.75 247 GLU A N 1
ATOM 2015 C CA . GLU A 1 247 ? 12.458 7.561 -11.152 1.00 88.75 247 GLU A CA 1
ATOM 2016 C C . GLU A 1 247 ? 13.630 7.032 -11.993 1.00 88.75 247 GLU A C 1
ATOM 2018 O O . GLU A 1 247 ? 14.619 6.502 -11.473 1.00 88.75 247 GLU A O 1
ATOM 2023 N N . ILE A 1 248 ? 13.506 7.125 -13.314 1.00 89.69 248 ILE A N 1
ATOM 2024 C CA . ILE A 1 248 ? 14.525 6.695 -14.270 1.00 89.69 248 ILE A CA 1
ATOM 2025 C C . ILE A 1 248 ? 15.366 7.906 -14.648 1.00 89.69 248 ILE A C 1
ATOM 2027 O O . ILE A 1 248 ? 14.859 8.871 -15.217 1.00 89.69 248 ILE A O 1
ATOM 2031 N N . GLY A 1 249 ? 16.662 7.842 -14.370 1.00 90.19 249 GLY A N 1
ATOM 2032 C CA . GLY A 1 249 ? 17.569 8.921 -14.725 1.00 90.19 249 GLY A CA 1
ATOM 2033 C C . GLY A 1 249 ? 18.893 8.825 -13.994 1.00 90.19 249 GLY A C 1
ATOM 2034 O O . GLY A 1 249 ? 19.325 7.734 -13.614 1.00 90.19 249 GLY A O 1
ATOM 2035 N N . TRP A 1 250 ? 19.549 9.970 -13.840 1.00 89.06 250 TRP A N 1
ATOM 2036 C CA . TRP A 1 250 ? 20.859 10.066 -13.215 1.00 89.06 250 TRP A CA 1
ATOM 2037 C C . TRP A 1 250 ? 20.706 10.348 -11.731 1.00 89.06 250 TRP A C 1
ATOM 2039 O O . TRP A 1 250 ? 20.183 11.385 -11.327 1.00 89.06 250 TRP A O 1
ATOM 2049 N N . HIS A 1 251 ? 21.227 9.440 -10.915 1.00 88.50 251 HIS A N 1
ATOM 2050 C CA . HIS A 1 251 ? 21.137 9.532 -9.465 1.00 88.50 251 HIS A CA 1
ATOM 2051 C C . HIS A 1 251 ? 22.527 9.598 -8.841 1.00 88.50 251 HIS A C 1
ATOM 2053 O O . HIS A 1 251 ? 23.429 8.885 -9.303 1.00 88.50 251 HIS A O 1
ATOM 2059 N N . PRO A 1 252 ? 22.701 10.377 -7.759 1.00 85.06 252 PRO A N 1
ATOM 2060 C CA . PRO A 1 252 ? 23.913 10.326 -6.959 1.00 85.06 252 PRO A CA 1
ATOM 2061 C C . PRO A 1 252 ? 24.153 8.905 -6.450 1.00 85.06 252 PRO A C 1
ATOM 2063 O O . PRO A 1 252 ? 23.266 8.261 -5.885 1.00 85.06 252 PRO A O 1
ATOM 2066 N N . ALA A 1 253 ? 25.362 8.410 -6.667 1.00 80.19 253 ALA A N 1
ATOM 2067 C CA . ALA A 1 253 ? 25.824 7.119 -6.205 1.00 80.19 253 ALA A CA 1
ATOM 2068 C C . ALA A 1 253 ? 27.285 7.229 -5.780 1.00 80.19 253 ALA A C 1
ATOM 2070 O O . ALA A 1 253 ? 28.102 7.867 -6.439 1.00 80.19 253 ALA A O 1
ATOM 2071 N N . SER A 1 254 ? 27.637 6.551 -4.702 1.00 71.44 254 SER A N 1
ATOM 2072 C CA . SER A 1 254 ? 29.027 6.447 -4.281 1.00 71.44 254 SER A CA 1
ATOM 2073 C C . SER A 1 254 ? 29.660 5.247 -4.970 1.00 71.44 254 SER A C 1
ATOM 2075 O O . SER A 1 254 ? 29.228 4.112 -4.759 1.00 71.44 254 SER A O 1
ATOM 2077 N N . THR A 1 255 ? 30.666 5.482 -5.807 1.00 69.75 255 THR A N 1
ATOM 2078 C CA . THR A 1 255 ? 31.462 4.395 -6.380 1.00 69.75 255 THR A CA 1
ATOM 2079 C C . THR A 1 255 ? 32.707 4.210 -5.526 1.00 69.75 255 THR A C 1
ATOM 2081 O O . THR A 1 255 ? 33.456 5.153 -5.291 1.00 69.75 255 THR A O 1
ATOM 2084 N N . THR A 1 256 ? 32.913 2.996 -5.020 1.00 71.19 256 THR A N 1
ATOM 2085 C CA . THR A 1 256 ? 34.151 2.638 -4.325 1.00 71.19 256 THR A CA 1
ATOM 2086 C C . THR A 1 256 ? 35.215 2.252 -5.346 1.00 71.19 256 THR A C 1
ATOM 2088 O O . THR A 1 256 ? 34.977 1.375 -6.178 1.00 71.19 256 THR A O 1
ATOM 2091 N N . THR A 1 257 ? 36.376 2.893 -5.266 1.00 74.69 257 THR A N 1
ATOM 2092 C CA . THR A 1 257 ? 37.571 2.618 -6.070 1.00 74.69 257 THR A CA 1
ATOM 2093 C C . THR A 1 257 ? 38.740 2.268 -5.146 1.00 74.69 257 THR A C 1
ATOM 2095 O O . THR A 1 257 ? 38.734 2.591 -3.958 1.00 74.69 257 THR A O 1
ATOM 2098 N N . TYR A 1 258 ? 39.733 1.556 -5.671 1.00 77.69 258 TYR A N 1
ATOM 2099 C CA . TYR A 1 258 ? 40.954 1.200 -4.948 1.00 77.69 258 TYR A CA 1
ATOM 2100 C C . TYR A 1 258 ? 42.139 1.959 -5.539 1.00 77.69 258 TYR A C 1
ATOM 2102 O O . TYR A 1 258 ? 42.148 2.237 -6.740 1.00 77.69 258 TYR A O 1
ATOM 2110 N N . SER A 1 259 ? 43.145 2.258 -4.719 1.00 82.00 259 SER A N 1
ATOM 2111 C CA . SER A 1 259 ? 44.414 2.787 -5.212 1.00 82.00 259 SER A CA 1
ATOM 2112 C C . SER A 1 259 ? 45.079 1.784 -6.171 1.00 82.00 259 SER A C 1
ATOM 2114 O O . SER A 1 259 ? 44.907 0.570 -5.998 1.00 82.00 259 SER A O 1
ATOM 2116 N N . PRO A 1 260 ? 45.847 2.246 -7.175 1.00 82.38 260 PRO A N 1
ATOM 2117 C CA . PRO A 1 260 ? 46.578 1.358 -8.080 1.00 82.38 260 PRO A CA 1
ATOM 2118 C C . PRO A 1 260 ? 47.457 0.336 -7.344 1.00 82.38 260 PRO A C 1
ATOM 2120 O O . PRO A 1 260 ? 47.502 -0.831 -7.729 1.00 82.38 260 PRO A O 1
ATOM 2123 N N . GLU A 1 261 ? 48.084 0.750 -6.242 1.00 81.88 261 GLU A N 1
ATOM 2124 C CA . GLU A 1 261 ? 48.949 -0.084 -5.404 1.00 81.88 261 GLU A CA 1
ATOM 2125 C C . GLU A 1 261 ? 48.161 -1.219 -4.738 1.00 81.88 261 GLU A C 1
ATOM 2127 O O . GLU A 1 261 ? 48.596 -2.372 -4.746 1.00 81.88 261 GLU A O 1
ATOM 2132 N N . L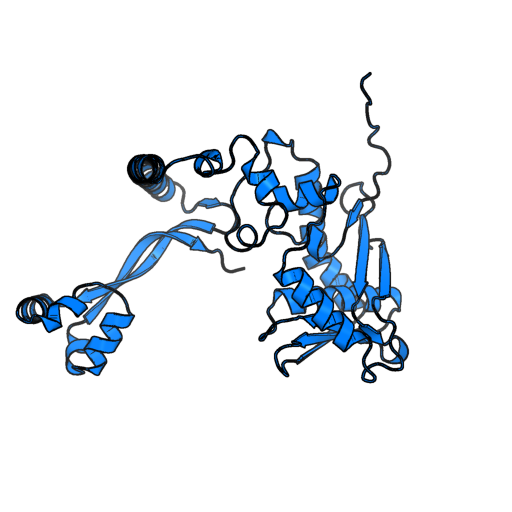EU A 1 262 ? 46.971 -0.921 -4.200 1.00 80.75 262 LEU A N 1
ATOM 2133 C CA . LEU A 1 262 ? 46.104 -1.936 -3.606 1.00 80.75 262 LEU A CA 1
ATOM 2134 C C . LEU A 1 262 ? 45.582 -2.911 -4.671 1.00 80.75 262 LEU A C 1
ATOM 2136 O O . LEU A 1 262 ? 45.568 -4.117 -4.434 1.00 80.75 262 LEU A O 1
ATOM 2140 N N . VAL A 1 263 ? 45.204 -2.427 -5.859 1.00 80.75 263 VAL A N 1
ATOM 2141 C CA . VAL A 1 263 ? 44.772 -3.294 -6.972 1.00 80.75 263 VAL A CA 1
ATOM 2142 C C . VAL A 1 263 ? 45.887 -4.253 -7.386 1.00 80.75 263 VAL A C 1
ATOM 2144 O O . VAL A 1 263 ? 45.640 -5.447 -7.563 1.00 80.75 263 VAL A O 1
ATOM 2147 N N . GLU A 1 264 ? 47.117 -3.754 -7.509 1.00 81.19 264 GLU A N 1
ATOM 2148 C CA . GLU A 1 264 ? 48.275 -4.565 -7.880 1.00 81.19 264 GLU A CA 1
ATOM 2149 C C . GLU A 1 264 ? 48.565 -5.656 -6.837 1.00 81.19 264 GLU A C 1
ATOM 2151 O O . GLU A 1 264 ? 48.825 -6.808 -7.194 1.00 81.19 264 GLU A O 1
ATOM 2156 N N . LEU A 1 265 ? 48.460 -5.328 -5.546 1.00 78.94 265 LEU A N 1
ATOM 2157 C CA . LEU A 1 265 ? 48.615 -6.291 -4.453 1.00 78.94 265 LEU A CA 1
ATOM 2158 C C . LEU A 1 265 ? 47.505 -7.352 -4.455 1.00 78.94 265 LEU A C 1
ATOM 2160 O O . LEU A 1 265 ? 47.796 -8.544 -4.337 1.00 78.94 265 LEU A O 1
ATOM 2164 N N . LEU A 1 266 ? 46.246 -6.946 -4.646 1.00 79.88 266 LEU A N 1
ATOM 2165 C CA . LEU A 1 266 ? 45.101 -7.860 -4.702 1.00 79.88 266 LEU A CA 1
ATOM 2166 C C . LEU A 1 266 ? 45.173 -8.815 -5.904 1.00 79.88 266 LEU A C 1
ATOM 2168 O O . LEU A 1 266 ? 44.765 -9.969 -5.795 1.00 79.88 266 LEU A O 1
ATOM 2172 N N . LEU A 1 267 ? 45.724 -8.377 -7.041 1.00 81.00 267 LEU A N 1
ATOM 2173 C CA . LEU A 1 267 ? 45.920 -9.222 -8.227 1.00 81.00 267 LEU A CA 1
ATOM 2174 C C . LEU A 1 267 ? 47.010 -10.290 -8.040 1.00 81.00 267 LEU A C 1
ATOM 2176 O O . LEU A 1 267 ? 46.929 -11.352 -8.669 1.00 81.00 267 LEU A O 1
ATOM 2180 N N . LYS A 1 268 ? 48.007 -10.025 -7.183 1.00 81.94 268 LYS A N 1
ATOM 2181 C CA . LYS A 1 268 ? 49.142 -10.922 -6.902 1.00 81.94 268 LYS A CA 1
ATOM 2182 C C . LYS A 1 268 ? 48.802 -12.079 -5.950 1.00 81.94 268 LYS A C 1
ATOM 2184 O O . LYS A 1 268 ? 49.575 -13.030 -5.889 1.00 81.94 268 LYS A O 1
ATOM 2189 N N . SER A 1 269 ? 47.659 -12.046 -5.257 1.00 76.88 269 SER A N 1
ATOM 2190 C CA . SER A 1 269 ? 47.201 -13.122 -4.357 1.00 76.88 269 SER A CA 1
ATOM 2191 C C . SER A 1 269 ? 45.945 -13.827 -4.904 1.00 76.88 269 SER A C 1
ATOM 2193 O O . SER A 1 269 ? 45.013 -13.154 -5.354 1.00 76.88 269 SER A O 1
ATOM 2195 N N . PRO A 1 270 ? 45.873 -15.175 -4.862 1.00 75.75 270 PRO A N 1
ATOM 2196 C CA . PRO A 1 270 ? 44.656 -15.927 -5.185 1.00 75.75 270 PRO A CA 1
ATOM 2197 C C . PRO A 1 270 ? 43.439 -15.481 -4.362 1.00 75.75 270 PRO A C 1
ATOM 2199 O O . PRO A 1 270 ? 42.350 -15.312 -4.909 1.00 75.75 270 PRO A O 1
ATOM 2202 N N . GLU A 1 271 ? 43.646 -15.223 -3.072 1.00 73.94 271 GLU A N 1
ATOM 2203 C CA . GLU A 1 271 ? 42.643 -14.760 -2.114 1.00 73.94 271 GLU A CA 1
ATOM 2204 C C . GLU A 1 271 ? 42.319 -13.275 -2.317 1.00 73.94 271 GLU A C 1
ATOM 2206 O O . GLU A 1 271 ? 41.184 -12.859 -2.118 1.00 73.94 271 GLU A O 1
ATOM 2211 N N . GLY A 1 272 ? 43.281 -12.464 -2.765 1.00 66.88 272 GLY A N 1
ATOM 2212 C CA . GLY A 1 272 ? 43.093 -11.041 -3.066 1.00 66.88 272 GLY A CA 1
ATOM 2213 C C . GLY A 1 272 ? 42.090 -10.784 -4.196 1.00 66.88 272 GLY A C 1
ATOM 2214 O O . GLY A 1 272 ? 41.324 -9.817 -4.158 1.00 66.88 272 GLY A O 1
ATOM 2215 N N . LYS A 1 273 ? 42.013 -11.695 -5.174 1.00 71.31 273 LYS A N 1
ATOM 2216 C CA . LYS A 1 273 ? 41.134 -11.560 -6.347 1.00 71.31 273 LYS A CA 1
ATOM 2217 C C . LYS A 1 273 ? 39.646 -11.513 -6.005 1.00 71.31 273 LYS A C 1
ATOM 2219 O O . LYS A 1 273 ? 38.882 -10.892 -6.745 1.00 71.31 273 LYS A O 1
ATOM 2224 N N . GLN A 1 274 ? 39.224 -12.115 -4.891 1.00 69.44 274 GLN A N 1
ATOM 2225 C CA . GLN A 1 274 ? 37.824 -12.068 -4.454 1.00 69.44 274 GLN A CA 1
ATOM 2226 C C . GLN A 1 274 ? 37.389 -10.649 -4.045 1.00 69.44 274 GLN A C 1
ATOM 2228 O O . GLN A 1 274 ? 36.222 -10.291 -4.195 1.00 69.44 274 GLN A O 1
ATOM 2233 N N . PHE A 1 275 ? 38.343 -9.807 -3.631 1.00 70.75 275 PHE A N 1
ATOM 2234 C CA . PHE A 1 275 ? 38.104 -8.424 -3.214 1.00 70.75 275 PHE A CA 1
ATOM 2235 C C . PHE A 1 275 ? 38.157 -7.413 -4.371 1.00 70.75 275 PHE A C 1
ATOM 2237 O O . PHE A 1 275 ? 37.809 -6.249 -4.175 1.00 70.75 275 PHE A O 1
ATOM 2244 N N . LEU A 1 276 ? 38.526 -7.847 -5.587 1.00 63.75 276 LEU A N 1
ATOM 2245 C CA . LEU A 1 276 ? 38.535 -7.001 -6.791 1.00 63.75 276 LEU A CA 1
ATOM 2246 C C . LEU A 1 276 ? 37.125 -6.654 -7.291 1.00 63.75 276 LEU A C 1
ATOM 2248 O O . LEU A 1 276 ? 36.947 -5.660 -7.993 1.00 63.75 276 LEU A O 1
ATOM 2252 N N . ARG A 1 277 ? 36.109 -7.465 -6.961 1.00 58.78 277 ARG A N 1
ATOM 2253 C CA . ARG A 1 277 ? 34.716 -7.170 -7.326 1.00 58.78 277 ARG A CA 1
ATOM 2254 C C . ARG A 1 277 ? 34.130 -6.146 -6.357 1.00 58.78 277 ARG A C 1
ATOM 2256 O O . ARG A 1 277 ? 34.101 -6.369 -5.148 1.00 58.78 277 ARG A O 1
ATOM 2263 N N . VAL A 1 278 ? 33.646 -5.037 -6.908 1.00 52.31 278 VAL A N 1
ATOM 2264 C CA . VAL A 1 278 ? 33.159 -3.881 -6.148 1.00 52.31 278 VAL A CA 1
ATOM 2265 C C . VAL A 1 278 ? 31.751 -4.144 -5.598 1.00 52.31 278 VAL A C 1
ATOM 2267 O O . VAL A 1 278 ? 30.758 -3.961 -6.297 1.00 52.31 278 VAL A O 1
ATOM 2270 N N . ASP A 1 279 ? 31.680 -4.539 -4.327 1.00 59.38 279 ASP A N 1
ATOM 2271 C CA . ASP A 1 279 ? 30.502 -4.425 -3.455 1.00 59.38 279 ASP A CA 1
ATOM 2272 C C . ASP A 1 279 ? 30.982 -3.989 -2.053 1.00 59.38 279 ASP A C 1
ATOM 2274 O O . ASP A 1 279 ? 32.059 -4.374 -1.592 1.00 59.38 279 ASP A O 1
ATOM 2278 N N . MET A 1 280 ? 30.178 -3.184 -1.357 1.00 58.59 280 MET A N 1
ATOM 2279 C CA . MET A 1 280 ? 30.404 -2.708 0.011 1.00 58.59 280 MET A CA 1
ATOM 2280 C C . MET A 1 280 ? 30.666 -3.844 1.010 1.00 58.59 280 MET A C 1
ATOM 2282 O O . MET A 1 280 ? 31.344 -3.627 2.016 1.00 58.59 280 MET A O 1
ATOM 2286 N N . ARG A 1 281 ? 30.152 -5.053 0.747 1.00 63.59 281 ARG A N 1
ATOM 2287 C CA . ARG A 1 281 ? 30.440 -6.256 1.549 1.00 63.59 281 ARG A CA 1
ATOM 2288 C C . ARG A 1 281 ? 31.918 -6.649 1.473 1.00 63.59 281 ARG A C 1
ATOM 2290 O O . ARG A 1 281 ? 32.552 -6.786 2.516 1.00 63.59 281 ARG A O 1
ATOM 2297 N N . ASN A 1 282 ? 32.478 -6.689 0.264 1.00 67.44 282 ASN A N 1
ATOM 2298 C CA . ASN A 1 282 ? 33.886 -7.015 0.026 1.00 67.44 282 ASN A CA 1
ATOM 2299 C C . ASN A 1 282 ? 34.814 -5.937 0.600 1.00 67.44 282 ASN A C 1
ATOM 2301 O O . ASN A 1 282 ? 35.846 -6.264 1.176 1.00 67.44 282 ASN A O 1
ATOM 2305 N N . LYS A 1 283 ? 34.412 -4.657 0.531 1.00 71.62 283 LYS A N 1
ATOM 2306 C CA . LYS A 1 283 ? 35.123 -3.548 1.195 1.00 71.62 283 LYS A CA 1
ATOM 2307 C C . LYS A 1 283 ? 35.226 -3.772 2.706 1.00 71.62 283 LYS A C 1
ATOM 2309 O O . LYS A 1 283 ? 36.308 -3.663 3.273 1.00 71.62 283 LYS A O 1
ATOM 2314 N N . ARG A 1 284 ? 34.100 -4.062 3.370 1.00 76.12 284 ARG A N 1
ATOM 2315 C CA . ARG A 1 284 ? 34.065 -4.262 4.830 1.00 76.12 284 ARG A CA 1
ATOM 2316 C C . ARG A 1 284 ? 34.903 -5.459 5.259 1.00 76.12 284 ARG A C 1
ATOM 2318 O O . ARG A 1 284 ? 35.610 -5.375 6.255 1.00 76.12 284 ARG A O 1
ATOM 2325 N N . GLU A 1 285 ? 34.827 -6.554 4.515 1.00 79.12 285 GLU A N 1
ATOM 2326 C CA . GLU A 1 285 ? 35.598 -7.763 4.797 1.00 79.12 285 GLU A CA 1
ATOM 2327 C C . GLU A 1 285 ? 37.103 -7.564 4.573 1.00 79.12 285 GLU A C 1
ATOM 2329 O O . GLU A 1 285 ? 37.908 -8.001 5.398 1.00 79.12 285 GLU A O 1
ATOM 2334 N N . LEU A 1 286 ? 37.481 -6.821 3.528 1.00 76.69 286 LEU A N 1
ATOM 2335 C CA . LEU A 1 286 ? 38.869 -6.448 3.270 1.00 76.69 286 LEU A CA 1
ATOM 2336 C C . LEU A 1 286 ? 39.436 -5.577 4.398 1.00 76.69 286 LEU A C 1
ATOM 2338 O O . LEU A 1 286 ? 40.494 -5.897 4.928 1.00 76.69 286 LEU A O 1
ATOM 2342 N N . VAL A 1 287 ? 38.716 -4.528 4.815 1.00 78.81 287 VAL A N 1
ATOM 2343 C CA . VAL A 1 287 ? 39.142 -3.650 5.924 1.00 78.81 287 VAL A CA 1
ATOM 2344 C C . VAL A 1 287 ? 39.171 -4.404 7.255 1.00 78.81 287 VAL A C 1
ATOM 2346 O O . VAL A 1 287 ? 40.059 -4.187 8.070 1.00 78.81 287 VAL A O 1
ATOM 2349 N N . LYS A 1 288 ? 38.250 -5.345 7.483 1.00 82.19 288 LYS A N 1
ATOM 2350 C CA . LYS A 1 288 ? 38.279 -6.193 8.682 1.00 82.19 288 LYS A CA 1
ATOM 2351 C C . LYS A 1 288 ? 39.518 -7.093 8.715 1.00 82.19 288 LYS A C 1
ATOM 2353 O O . LYS A 1 288 ? 40.105 -7.282 9.776 1.00 82.19 288 LYS A O 1
ATOM 2358 N N . THR A 1 289 ? 39.886 -7.659 7.570 1.00 78.25 289 THR A N 1
ATOM 2359 C CA . THR A 1 289 ? 41.033 -8.568 7.441 1.00 78.25 289 THR A CA 1
ATOM 2360 C C . THR A 1 289 ? 42.360 -7.807 7.464 1.00 78.25 289 THR A C 1
ATOM 2362 O O . THR A 1 289 ? 43.334 -8.270 8.049 1.00 78.25 289 THR A O 1
ATOM 2365 N N . ILE A 1 290 ? 42.399 -6.622 6.852 1.00 78.88 290 ILE A N 1
ATOM 2366 C CA . ILE A 1 290 ? 43.574 -5.757 6.751 1.00 78.88 290 ILE A CA 1
ATOM 2367 C C . ILE A 1 290 ? 43.122 -4.317 7.042 1.00 78.88 290 ILE A C 1
ATOM 2369 O O . ILE A 1 290 ? 42.783 -3.584 6.112 1.00 78.88 290 ILE A O 1
ATOM 2373 N N . PRO A 1 291 ? 43.137 -3.870 8.311 1.00 80.56 291 PRO A N 1
ATOM 2374 C CA . PRO A 1 291 ? 42.670 -2.531 8.689 1.00 80.56 291 PRO A CA 1
ATOM 2375 C C . PRO A 1 291 ? 43.344 -1.391 7.917 1.00 80.56 291 PRO A C 1
ATOM 2377 O O . PRO A 1 291 ? 42.700 -0.414 7.551 1.00 80.56 291 PRO A O 1
ATOM 2380 N N . MET A 1 292 ? 44.625 -1.547 7.572 1.00 79.62 292 MET A N 1
ATOM 2381 C CA . MET A 1 292 ? 45.368 -0.555 6.785 1.00 79.62 292 MET A CA 1
ATOM 2382 C C . MET A 1 292 ? 44.886 -0.411 5.336 1.00 79.62 292 MET A C 1
ATOM 2384 O O . MET A 1 292 ? 45.225 0.586 4.699 1.00 79.62 292 MET A O 1
ATOM 2388 N N . ALA A 1 293 ? 44.108 -1.366 4.812 1.00 77.81 293 ALA A N 1
ATOM 2389 C CA . ALA A 1 293 ? 43.566 -1.295 3.460 1.00 77.81 293 ALA A CA 1
ATOM 2390 C C . ALA A 1 293 ? 42.629 -0.095 3.289 1.00 77.81 293 ALA A C 1
ATOM 2392 O O . ALA A 1 293 ? 42.573 0.449 2.195 1.00 77.81 293 ALA A O 1
ATOM 2393 N N . GLU A 1 294 ? 41.957 0.363 4.354 1.00 78.75 294 GLU A N 1
ATOM 2394 C CA . GLU A 1 294 ? 41.038 1.509 4.313 1.00 78.75 294 GLU A CA 1
ATOM 2395 C C . GLU A 1 294 ? 41.682 2.775 3.724 1.00 78.75 294 GLU A C 1
ATOM 2397 O O . GLU A 1 294 ? 41.035 3.483 2.956 1.00 78.75 294 GLU A O 1
ATOM 2402 N N . ASN A 1 295 ? 42.978 2.994 3.975 1.00 82.44 295 ASN A N 1
ATOM 2403 C CA . ASN A 1 295 ? 43.736 4.141 3.458 1.00 82.44 295 ASN A CA 1
ATOM 2404 C C . ASN A 1 295 ? 43.914 4.136 1.930 1.00 82.44 295 ASN A C 1
ATOM 2406 O O . ASN A 1 295 ? 44.323 5.138 1.350 1.00 82.44 295 ASN A O 1
ATOM 2410 N N . PHE A 1 296 ? 43.621 3.009 1.285 1.00 79.88 296 PHE A N 1
ATOM 2411 C CA . PHE A 1 296 ? 43.758 2.801 -0.153 1.00 79.88 296 PHE A CA 1
ATOM 2412 C C . PHE A 1 296 ? 42.398 2.570 -0.827 1.00 79.88 296 PHE A C 1
ATOM 2414 O O . PHE A 1 296 ? 42.344 2.169 -1.991 1.00 79.88 296 PHE A O 1
ATOM 2421 N N . ILE A 1 297 ? 41.293 2.796 -0.104 1.00 79.44 297 ILE A N 1
ATOM 2422 C CA . ILE A 1 297 ? 39.927 2.666 -0.611 1.00 79.44 297 ILE A CA 1
ATOM 2423 C C . ILE A 1 297 ? 39.296 4.049 -0.688 1.00 79.44 297 ILE A C 1
ATOM 2425 O O . ILE A 1 297 ? 38.970 4.667 0.325 1.00 79.44 297 ILE A O 1
ATOM 2429 N N . PHE A 1 298 ? 39.026 4.500 -1.903 1.00 79.94 298 PHE A N 1
ATOM 2430 C CA . PHE A 1 298 ? 38.406 5.790 -2.153 1.00 79.94 298 PHE A CA 1
ATOM 2431 C C . PHE A 1 298 ? 36.926 5.609 -2.450 1.00 79.94 298 PHE A C 1
ATOM 2433 O O . PHE A 1 298 ? 36.469 4.580 -2.949 1.00 79.94 298 PHE A O 1
ATOM 2440 N N . THR A 1 299 ? 36.133 6.596 -2.057 1.00 75.50 299 THR A N 1
ATOM 2441 C CA . THR A 1 299 ? 34.705 6.626 -2.361 1.00 75.50 299 THR A CA 1
ATOM 2442 C C . THR A 1 299 ? 34.434 7.921 -3.090 1.00 75.50 299 THR A C 1
ATOM 2444 O O . THR A 1 299 ? 34.470 8.990 -2.488 1.00 75.50 299 THR A O 1
ATOM 2447 N N . GLU A 1 300 ? 34.194 7.816 -4.389 1.00 72.88 300 GLU A N 1
ATOM 2448 C CA . GLU A 1 300 ? 33.970 8.971 -5.242 1.00 72.88 300 GLU A CA 1
ATOM 2449 C C . GLU A 1 300 ? 32.471 9.143 -5.501 1.00 72.88 300 GLU A C 1
ATOM 2451 O O . GLU A 1 300 ? 31.781 8.169 -5.849 1.00 72.88 300 GLU A O 1
ATOM 2456 N N . PRO A 1 301 ? 31.931 10.362 -5.328 1.00 77.31 301 PRO A N 1
ATOM 2457 C CA . PRO A 1 301 ? 30.584 10.660 -5.771 1.00 77.31 301 PRO A CA 1
ATOM 2458 C C . PRO A 1 301 ? 30.543 10.560 -7.296 1.00 77.31 301 PRO A C 1
ATOM 2460 O O . PRO A 1 301 ? 31.333 11.164 -8.013 1.00 77.31 301 PRO A O 1
ATOM 2463 N N . SER A 1 302 ? 29.598 9.780 -7.793 1.00 82.88 302 SER A N 1
ATOM 2464 C CA . SER A 1 302 ? 29.391 9.538 -9.214 1.00 82.88 302 SER A CA 1
ATOM 2465 C C . SER A 1 302 ? 27.905 9.621 -9.521 1.00 82.88 302 SER A C 1
ATOM 2467 O O . SER A 1 302 ? 27.072 9.235 -8.704 1.00 82.88 302 SER A O 1
ATOM 2469 N N . MET A 1 303 ? 27.553 10.097 -10.708 1.00 82.44 303 MET A N 1
ATOM 2470 C CA . MET A 1 303 ? 26.182 9.971 -11.187 1.00 82.44 303 MET A CA 1
ATOM 2471 C C . MET A 1 303 ? 26.050 8.628 -11.893 1.00 82.44 303 MET A C 1
ATOM 2473 O O . MET A 1 303 ? 26.820 8.316 -12.802 1.00 82.44 303 MET A O 1
ATOM 2477 N N . ARG A 1 304 ? 25.078 7.817 -11.479 1.00 85.38 304 ARG A N 1
ATOM 2478 C CA . ARG A 1 304 ? 24.760 6.554 -12.150 1.00 85.38 304 ARG A CA 1
ATOM 2479 C C . ARG A 1 304 ? 23.369 6.625 -12.745 1.00 85.38 304 ARG A C 1
ATOM 2481 O O . ARG A 1 304 ? 22.433 7.075 -12.092 1.00 85.38 304 ARG A O 1
ATOM 2488 N N . PHE A 1 305 ? 23.244 6.135 -13.972 1.00 87.06 305 PHE A N 1
ATOM 2489 C CA . PHE A 1 305 ? 21.954 5.961 -14.615 1.00 87.06 305 PHE A CA 1
ATOM 2490 C C . PHE A 1 305 ? 21.331 4.640 -14.163 1.00 87.06 305 PHE A C 1
ATOM 2492 O O . PHE A 1 305 ? 21.859 3.571 -14.479 1.00 87.06 305 PHE A O 1
ATOM 2499 N N . TYR A 1 306 ? 20.237 4.700 -13.409 1.00 86.56 306 TYR A N 1
ATOM 2500 C CA . TYR A 1 306 ? 19.483 3.517 -12.991 1.00 86.56 306 TYR A CA 1
ATOM 2501 C C . TYR A 1 306 ? 18.042 3.890 -12.610 1.00 86.56 306 TYR A C 1
ATOM 2503 O O . TYR A 1 306 ? 17.768 5.047 -12.293 1.00 86.56 306 TYR A O 1
ATOM 2511 N N . PRO A 1 307 ? 17.095 2.937 -12.634 1.00 87.69 307 PRO A N 1
ATOM 2512 C CA . PRO A 1 307 ? 15.788 3.142 -12.023 1.00 87.69 307 PRO A CA 1
ATOM 2513 C C . PRO A 1 307 ? 15.938 3.192 -10.497 1.00 87.69 307 PRO A C 1
ATOM 2515 O O . PRO A 1 307 ? 16.242 2.180 -9.863 1.00 87.69 307 PRO A O 1
ATOM 2518 N N . LYS A 1 308 ? 15.721 4.362 -9.895 1.00 87.25 308 LYS A N 1
ATOM 2519 C CA . LYS A 1 308 ? 15.700 4.538 -8.439 1.00 87.25 308 LYS A CA 1
ATOM 2520 C C . LYS A 1 308 ? 14.264 4.469 -7.948 1.00 87.25 308 LYS A C 1
ATOM 2522 O O . LYS A 1 308 ? 13.369 5.044 -8.555 1.00 87.25 308 LYS A O 1
ATOM 2527 N N . LYS A 1 309 ? 14.022 3.754 -6.854 1.00 81.25 309 LYS A N 1
ATOM 2528 C CA . LYS A 1 309 ? 12.696 3.728 -6.233 1.00 81.25 309 LYS A CA 1
ATOM 2529 C C . LYS A 1 309 ? 12.397 5.094 -5.614 1.00 81.25 309 LYS A C 1
ATOM 2531 O O . LYS A 1 309 ? 13.264 5.656 -4.952 1.00 81.25 309 LYS A O 1
ATOM 2536 N N . ILE A 1 310 ? 11.193 5.614 -5.832 1.00 80.75 310 ILE A N 1
ATOM 2537 C CA . ILE A 1 310 ? 10.772 6.875 -5.217 1.00 80.75 310 ILE A CA 1
ATOM 2538 C C . ILE A 1 310 ? 10.405 6.580 -3.759 1.00 80.75 310 ILE A C 1
ATOM 2540 O O . ILE A 1 310 ? 9.434 5.864 -3.494 1.00 80.75 310 ILE A O 1
ATOM 2544 N N . ASP A 1 311 ? 11.187 7.115 -2.823 1.00 62.94 311 ASP A N 1
ATOM 2545 C CA . ASP A 1 311 ? 10.866 7.081 -1.398 1.00 62.94 311 ASP A CA 1
ATOM 2546 C C . ASP A 1 311 ? 9.730 8.089 -1.147 1.00 62.94 311 ASP A C 1
ATOM 2548 O O . ASP A 1 311 ? 9.916 9.296 -1.302 1.00 62.94 311 ASP A O 1
ATOM 2552 N N . LYS A 1 312 ? 8.527 7.586 -0.848 1.00 52.03 312 LYS A N 1
ATOM 2553 C CA . LYS A 1 312 ? 7.342 8.382 -0.486 1.00 52.03 312 LYS A CA 1
ATOM 2554 C C . LYS A 1 312 ? 6.997 8.205 0.980 1.00 52.03 312 LYS A C 1
ATOM 2556 O O . LYS A 1 312 ? 7.005 7.035 1.433 1.00 52.03 312 LYS A O 1
#

Foldseek 3Di:
DDPPDDPDADEAEDEPVQLPDLALVSNQLVRVVHDPDADPVNVVFVVLLVVVLPDPPAVQKDAQDKDWDFQPDDQDPYTYIYIGTFRIGNPVQLETEAEDQDADDDPSQVVNQLLVQLRSLQVVVAKHKGKYQHSVYRDIDIDIDHNVRSNVCCVPPVSVSVNVSVVSNPDPPVPRDLDDDPVAQVPPPCNL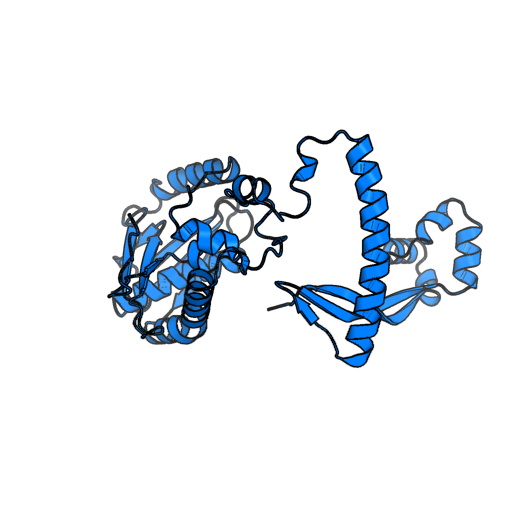VLLPDPPNVCSVVPPDDPVVVVVVVVVVVVVVVVVLVVLAVVCVVVNWDDDRQWIFYWDKDKFKDFAPVLVVVLVVDPNSVVLVDDDVVSVVVVCVVPVVRVVGIDIDTDIDGDTDGDDD

Sequence (312 aa):
MDILHSIGDRMIKTSYTEFTSICERKLRYIHEGGLTISTEAMLDGILAHQLHQYSDLYPDAEIEDPFEFPFPEKVKDEEILLVGLIDIHRKNEAEVIELKNVYHIGLSHIKQARFYGAIMALKYREAYTYTVKALRSNEEISNQITPEEALQYLKKTIKPQLRRLLRVLETPEDKIRITPSTRECPNCPLLDKCRAEKGFPLGELIDKSPQEIAEMYILLRAQYSRLADYLKQYTNVYGNIEVGEYEIGWHPASTTTYSPELVELLLKSPEGKQFLRVDMRNKRELVKTIPMAENFIFTEPSMRFYPKKIDK